Protein AF-A0A5B7JAJ5-F1 (afdb_monomer_lite)

Secondary structure (DSSP, 8-state):
--------------SSSEEEEEE-------S------SS------S-----EEEEEEPTTS----HHHHHHHHHHHT-SEEEEEEE--SSS--TTT--EEEEEEE-SS-EES--HHHHHHHHHIIIIIS----SEEEEEETTEEEEEEEETTEEEEE------EEPPHHHHHHHHHHHHHHTTTPPEEEEEEETTTTEEEEEE-TT---

InterPro domains:
  IPR003719 Phenazine biosynthesis PhzF-like [PF02567] (63-204)
  IPR003719 Phenazine biosynthesis PhzF-like [PTHR13774] (61-204)

Structure (mmCIF, N/CA/C/O backbone):
data_AF-A0A5B7JAJ5-F1
#
_entry.id   AF-A0A5B7JAJ5-F1
#
loop_
_atom_site.group_PDB
_atom_site.id
_atom_site.type_symbol
_atom_site.label_atom_id
_atom_site.label_alt_id
_atom_site.label_comp_id
_atom_site.label_asym_id
_atom_site.label_entity_id
_atom_site.label_seq_id
_atom_site.pdbx_PDB_ins_code
_atom_site.Cartn_x
_atom_site.Cartn_y
_atom_site.Cartn_z
_atom_site.occupancy
_atom_site.B_iso_or_equiv
_atom_site.auth_seq_id
_atom_site.auth_comp_id
_atom_site.auth_asym_id
_atom_site.auth_atom_id
_atom_site.pdbx_PDB_model_num
ATOM 1 N N . MET A 1 1 ? -16.538 -11.836 -34.210 1.00 24.19 1 MET A N 1
ATOM 2 C CA . MET A 1 1 ? -16.999 -10.451 -33.975 1.00 24.19 1 MET A CA 1
ATOM 3 C C . MET A 1 1 ? -16.132 -9.892 -32.862 1.00 24.19 1 MET A C 1
ATOM 5 O O . MET A 1 1 ? -16.130 -10.521 -31.810 1.00 24.19 1 MET A O 1
ATOM 9 N N . PRO A 1 2 ? -15.302 -8.856 -33.074 1.00 24.36 2 PRO A N 1
ATOM 10 C CA . PRO A 1 2 ? -14.431 -8.396 -32.009 1.00 24.36 2 PRO A CA 1
ATOM 11 C C . PRO A 1 2 ? -15.276 -7.579 -31.034 1.00 24.36 2 PRO A C 1
ATOM 13 O O . PRO A 1 2 ? -15.683 -6.453 -31.309 1.00 24.36 2 PRO A O 1
ATOM 16 N N . SER A 1 3 ? -15.596 -8.214 -29.913 1.00 20.14 3 SER A N 1
ATOM 17 C CA . SER A 1 3 ? -16.175 -7.572 -28.746 1.00 20.14 3 SER A CA 1
ATOM 18 C C . SER A 1 3 ? -15.105 -6.682 -28.126 1.00 20.14 3 SER A C 1
ATOM 20 O O . SER A 1 3 ? -14.069 -7.159 -27.665 1.00 20.14 3 SER A O 1
ATOM 22 N N . PHE A 1 4 ? -15.349 -5.379 -28.168 1.00 19.55 4 PHE A N 1
ATOM 23 C CA . PHE A 1 4 ? -14.537 -4.363 -27.520 1.00 19.55 4 PHE A CA 1
ATOM 24 C C . PHE A 1 4 ? -14.501 -4.628 -26.009 1.00 19.55 4 PHE A C 1
ATOM 26 O O . PHE A 1 4 ? -15.530 -4.557 -25.340 1.00 19.55 4 PHE A O 1
ATOM 33 N N . VAL A 1 5 ? -13.320 -4.921 -25.462 1.00 21.59 5 VAL A N 1
ATOM 34 C CA . VAL A 1 5 ? -13.068 -4.781 -24.025 1.00 21.59 5 VAL A CA 1
ATOM 35 C C . VAL A 1 5 ? -12.490 -3.391 -23.834 1.00 21.59 5 VAL A C 1
ATOM 37 O O . VAL A 1 5 ? -11.422 -3.071 -24.354 1.00 21.59 5 VAL A O 1
ATOM 40 N N . LEU A 1 6 ? -13.249 -2.551 -23.139 1.00 20.62 6 LEU A N 1
ATOM 41 C CA . LEU A 1 6 ? -12.894 -1.184 -22.799 1.00 20.62 6 LEU A CA 1
ATOM 42 C C . LEU A 1 6 ? -11.644 -1.181 -21.898 1.00 20.62 6 LEU A C 1
ATOM 44 O O . LEU A 1 6 ? -11.743 -1.215 -20.675 1.00 20.62 6 LEU A O 1
ATOM 48 N N . PHE A 1 7 ? -10.461 -1.130 -22.504 1.00 24.02 7 PHE A N 1
ATOM 49 C CA . PHE A 1 7 ? -9.274 -0.578 -21.867 1.00 24.02 7 PHE A CA 1
ATOM 50 C C . PHE A 1 7 ? -9.423 0.939 -21.918 1.00 24.02 7 PHE A C 1
ATOM 52 O O . PHE A 1 7 ? -9.207 1.545 -22.967 1.00 24.02 7 PHE A O 1
ATOM 59 N N . VAL A 1 8 ? -9.792 1.578 -20.807 1.00 23.84 8 VAL A N 1
ATOM 60 C CA . VAL A 1 8 ? -9.619 3.032 -20.710 1.00 23.84 8 VAL A CA 1
ATOM 61 C C . VAL A 1 8 ? -8.141 3.297 -20.432 1.00 23.84 8 VAL A C 1
ATOM 63 O O . VAL A 1 8 ? -7.721 3.527 -19.303 1.00 23.84 8 VAL A O 1
ATOM 66 N N . CYS A 1 9 ? -7.334 3.197 -21.484 1.00 25.77 9 CYS A N 1
ATOM 67 C CA . CYS A 1 9 ? -6.002 3.771 -21.531 1.00 25.77 9 CYS A CA 1
ATOM 68 C C . CYS A 1 9 ? -6.171 5.207 -22.035 1.00 25.77 9 CYS A C 1
ATOM 70 O O . CYS A 1 9 ? -6.143 5.459 -23.238 1.00 25.77 9 CYS A O 1
ATOM 72 N N . PHE A 1 10 ? -6.402 6.161 -21.132 1.00 24.67 10 PHE A N 1
ATOM 73 C CA . PHE A 1 10 ? -6.085 7.543 -21.470 1.00 24.67 10 PHE A CA 1
ATOM 74 C C . PHE A 1 10 ? -4.569 7.679 -21.352 1.00 24.67 10 PHE A C 1
ATOM 76 O O . PHE A 1 10 ? -4.042 7.905 -20.267 1.00 24.67 10 PHE A O 1
ATOM 83 N N . SER A 1 11 ? -3.862 7.569 -22.478 1.00 29.48 11 SER A N 1
ATOM 84 C CA . SER A 1 11 ? -2.547 8.197 -22.602 1.00 29.48 11 SER A CA 1
ATOM 85 C C . SER A 1 11 ? -2.773 9.708 -22.672 1.00 29.48 11 SER A C 1
ATOM 87 O O . SER A 1 11 ? -2.682 10.318 -23.734 1.00 29.48 11 SER A O 1
ATOM 89 N N . LEU A 1 12 ? -3.147 10.317 -21.547 1.00 31.53 12 LEU A N 1
ATOM 90 C CA . LEU A 1 12 ? -3.069 11.760 -21.394 1.00 31.53 12 LEU A CA 1
ATOM 91 C C . LEU A 1 12 ? -1.588 12.079 -21.231 1.00 31.53 12 LEU A C 1
ATOM 93 O O . LEU A 1 12 ? -1.036 11.990 -20.137 1.00 31.53 12 LEU A O 1
ATOM 97 N N . SER A 1 13 ? -0.932 12.405 -22.344 1.00 32.28 13 SER A N 1
ATOM 98 C CA . SER A 1 13 ? 0.337 13.120 -22.302 1.00 32.28 13 SER A CA 1
ATOM 99 C C . SER A 1 13 ? 0.049 14.500 -21.723 1.00 32.28 13 SER A C 1
ATOM 101 O O . SER A 1 13 ? -0.261 15.443 -22.448 1.00 32.28 13 SER A O 1
ATOM 103 N N . LEU A 1 14 ? 0.095 14.604 -20.395 1.00 38.00 14 LEU A N 1
ATOM 104 C CA . LEU A 1 14 ? 0.241 15.897 -19.748 1.00 38.00 14 LEU A CA 1
ATOM 105 C C . LEU A 1 14 ? 1.562 16.509 -20.257 1.00 38.00 14 LEU A C 1
ATOM 107 O O . LEU A 1 14 ? 2.507 15.775 -20.551 1.00 38.00 14 LEU A O 1
ATOM 111 N N . PRO A 1 15 ? 1.665 17.839 -20.393 1.00 36.81 15 PRO A N 1
ATOM 112 C CA . PRO A 1 15 ? 2.865 18.500 -20.923 1.00 36.81 15 PRO A CA 1
ATOM 113 C C . PRO A 1 15 ? 4.132 18.298 -20.061 1.00 36.81 15 PRO A C 1
ATOM 115 O O . PRO A 1 15 ? 5.218 18.731 -20.441 1.00 36.81 15 PRO A O 1
ATOM 118 N N . CYS A 1 16 ? 4.016 17.614 -18.922 1.00 39.25 16 CYS A N 1
ATOM 119 C CA . CYS A 1 16 ? 5.115 17.170 -18.073 1.00 39.25 16 CYS A CA 1
ATOM 120 C C . CYS A 1 16 ? 5.284 15.649 -18.216 1.00 39.25 16 CYS A C 1
ATOM 122 O O . CYS A 1 16 ? 4.289 14.958 -18.364 1.00 39.25 16 CYS A O 1
ATOM 124 N N . GLN A 1 17 ? 6.523 15.144 -18.160 1.00 52.41 17 GLN A N 1
ATOM 125 C CA . GLN A 1 17 ? 7.000 13.763 -18.418 1.00 52.41 17 GLN A CA 1
ATOM 126 C C . GLN A 1 17 ? 6.325 12.621 -17.599 1.00 52.41 17 GLN A C 1
ATOM 128 O O . GLN A 1 17 ? 6.999 11.809 -16.970 1.00 52.41 17 GLN A O 1
ATOM 133 N N . LEU A 1 18 ? 4.996 12.552 -17.585 1.00 46.81 18 LEU A N 1
ATOM 134 C CA . LEU A 1 18 ? 4.148 11.696 -16.762 1.00 46.81 18 LEU A CA 1
ATOM 135 C C . LEU A 1 18 ? 3.319 10.800 -17.682 1.00 46.81 18 LEU A C 1
ATOM 137 O O . LEU A 1 18 ? 2.600 11.289 -18.550 1.00 46.81 18 LEU A O 1
ATOM 141 N N . THR A 1 19 ? 3.406 9.484 -17.483 1.00 47.00 19 THR A N 1
ATOM 142 C CA . THR A 1 19 ? 2.546 8.515 -18.182 1.00 47.00 19 THR A CA 1
ATOM 143 C C . THR A 1 19 ? 1.669 7.792 -17.164 1.00 47.00 19 THR A C 1
ATOM 145 O O . THR A 1 19 ? 2.187 7.117 -16.270 1.00 47.00 19 THR A O 1
ATOM 148 N N . ILE A 1 20 ? 0.346 7.916 -17.302 1.00 51.28 20 ILE A N 1
ATOM 149 C CA . ILE A 1 20 ? -0.630 7.130 -16.535 1.00 51.28 20 ILE A CA 1
ATOM 150 C C . ILE A 1 20 ? -0.721 5.754 -17.198 1.00 51.28 20 ILE A C 1
ATOM 152 O O . ILE A 1 20 ? -1.141 5.644 -18.347 1.00 51.28 20 ILE A O 1
ATOM 156 N N . LEU A 1 21 ? -0.286 4.706 -16.499 1.00 43.97 21 LEU A N 1
ATOM 157 C CA . LEU A 1 21 ? -0.158 3.371 -17.093 1.00 43.97 21 LEU A CA 1
ATOM 158 C C . LEU A 1 21 ? -1.451 2.556 -17.032 1.00 43.97 21 LEU A C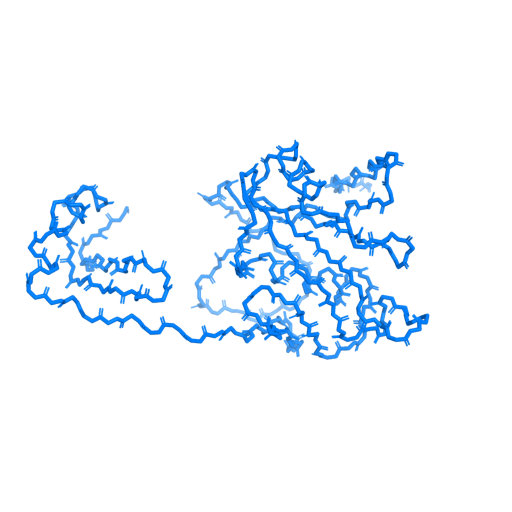 1
ATOM 160 O O . LEU A 1 21 ? -1.694 1.728 -17.907 1.00 43.97 21 LEU A O 1
ATOM 164 N N . SER A 1 22 ? -2.264 2.743 -15.993 1.00 43.03 22 SER A N 1
ATOM 165 C CA . SER A 1 22 ? -3.442 1.900 -15.779 1.00 43.03 22 SER A CA 1
ATOM 166 C C . SER A 1 22 ? -4.349 2.426 -14.676 1.00 43.03 22 SER A C 1
ATOM 168 O O . SER A 1 22 ? -3.867 2.963 -13.677 1.00 43.03 22 SER A O 1
ATOM 170 N N . TYR A 1 23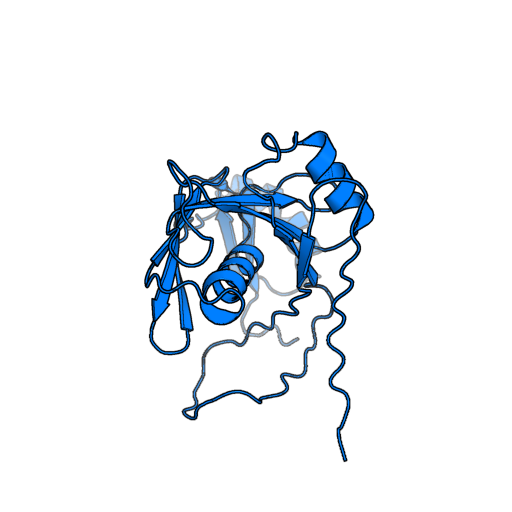 ? -5.640 2.132 -14.817 1.00 42.41 23 TYR A N 1
ATOM 171 C CA . TYR A 1 23 ? -6.615 2.130 -13.735 1.00 42.41 23 TYR A CA 1
ATOM 172 C C . TYR A 1 23 ? -6.871 0.682 -13.327 1.00 42.41 23 TYR A C 1
ATOM 174 O O . TYR A 1 23 ? -7.317 -0.114 -14.157 1.00 42.41 23 TYR A O 1
ATOM 182 N N . VAL A 1 24 ? -6.563 0.307 -12.085 1.00 39.50 24 VAL A N 1
ATOM 183 C CA . VAL A 1 24 ? -6.737 -1.084 -11.640 1.00 39.50 24 VAL A CA 1
ATOM 184 C C . VAL A 1 24 ? -7.783 -1.148 -10.540 1.00 39.50 24 VAL A C 1
ATOM 186 O O . VAL A 1 24 ? -7.565 -0.657 -9.436 1.00 39.50 24 VAL A O 1
ATOM 189 N N . LYS A 1 25 ? -8.922 -1.779 -10.839 1.00 34.09 25 LYS A N 1
ATOM 190 C CA . LYS A 1 25 ? -9.951 -2.091 -9.845 1.00 34.09 25 LYS A CA 1
ATOM 191 C C . LYS A 1 25 ? -9.569 -3.393 -9.138 1.00 34.09 25 LYS A C 1
ATOM 193 O O . LYS A 1 25 ? -9.685 -4.467 -9.725 1.00 34.09 25 LYS A O 1
ATOM 198 N N . TYR A 1 26 ? -9.107 -3.302 -7.893 1.00 35.84 26 TYR A N 1
ATOM 199 C CA . TYR A 1 26 ? -8.820 -4.477 -7.062 1.00 35.84 26 TYR A CA 1
ATOM 200 C C . TYR A 1 26 ? -10.069 -4.947 -6.311 1.00 35.84 26 TYR A C 1
ATOM 202 O O . TYR A 1 26 ? -10.877 -4.143 -5.854 1.00 35.84 26 TYR A O 1
ATOM 210 N N . SER A 1 27 ? -10.220 -6.267 -6.181 1.00 33.16 27 SER A N 1
ATOM 211 C CA . SER A 1 27 ? -11.245 -6.916 -5.354 1.00 33.16 27 SER A CA 1
ATOM 212 C C . SER A 1 27 ? -10.549 -7.848 -4.362 1.00 33.16 27 SER A C 1
ATOM 214 O O . SER A 1 27 ? -9.783 -8.710 -4.782 1.00 33.16 27 SER A O 1
ATOM 216 N N . PHE A 1 28 ? -10.792 -7.676 -3.061 1.00 27.88 28 PHE A N 1
ATOM 217 C CA . PHE A 1 28 ? -10.356 -8.629 -2.037 1.00 27.88 28 PHE A CA 1
ATOM 218 C C . PHE A 1 28 ? -11.389 -9.758 -1.931 1.00 27.88 28 PHE A C 1
ATOM 220 O O . PHE A 1 28 ? -12.584 -9.487 -1.815 1.00 27.88 28 PHE A O 1
ATOM 227 N N . LEU A 1 29 ? -10.934 -11.010 -1.957 1.00 24.06 29 LEU A N 1
ATOM 228 C CA . LEU A 1 29 ? -11.726 -12.177 -1.569 1.00 24.06 29 LEU A CA 1
ATOM 229 C C . LEU A 1 29 ? -11.038 -12.843 -0.381 1.00 24.06 29 LEU A C 1
ATOM 231 O O . LEU A 1 29 ? -9.836 -13.102 -0.424 1.00 24.06 29 LEU A O 1
ATOM 235 N N . ASP A 1 30 ? -11.819 -13.085 0.667 1.00 22.67 30 ASP A N 1
ATOM 236 C CA . ASP A 1 30 ? -11.427 -13.902 1.810 1.00 22.67 30 ASP A CA 1
ATOM 237 C C . ASP A 1 30 ? -11.188 -15.349 1.340 1.00 22.67 30 ASP A C 1
ATOM 239 O O . ASP A 1 30 ? -11.890 -15.863 0.464 1.00 22.67 30 ASP A O 1
ATOM 243 N N . THR A 1 31 ? -10.133 -15.975 1.850 1.00 33.59 31 THR A N 1
ATOM 244 C CA . THR A 1 31 ? -9.564 -17.225 1.330 1.00 33.59 31 THR A CA 1
ATOM 245 C C . THR A 1 31 ? -10.498 -18.420 1.514 1.00 33.59 31 THR A C 1
ATOM 247 O O . THR A 1 31 ? -10.825 -18.788 2.639 1.00 33.59 31 THR A O 1
ATOM 250 N N . GLY A 1 32 ? -10.846 -19.099 0.417 1.00 26.70 32 GLY A N 1
ATOM 251 C CA . GLY A 1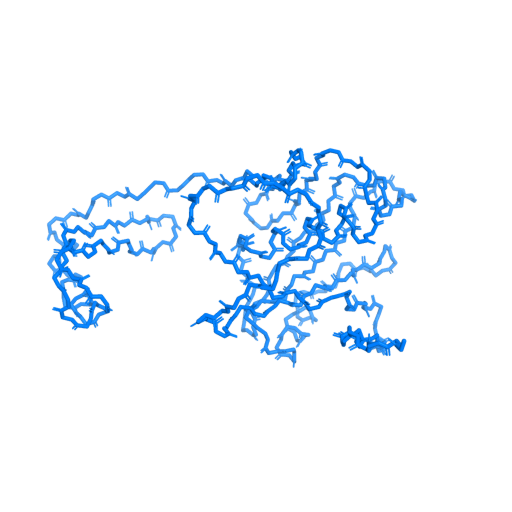 32 ? -11.579 -20.363 0.464 1.00 26.70 32 GLY A CA 1
ATOM 252 C C . GLY A 1 32 ? -11.761 -21.006 -0.910 1.00 26.70 32 GLY A C 1
ATOM 253 O O . GLY A 1 32 ? -12.814 -20.860 -1.510 1.00 26.70 32 GLY A O 1
ATOM 254 N N . ALA A 1 33 ? -10.738 -21.747 -1.355 1.00 31.41 33 ALA A N 1
ATOM 255 C CA . ALA A 1 33 ? -10.729 -22.683 -2.489 1.00 31.41 33 ALA A CA 1
ATOM 256 C C . ALA A 1 33 ? -10.989 -22.123 -3.910 1.00 31.41 33 ALA A C 1
ATOM 258 O O . ALA A 1 33 ? -11.989 -21.470 -4.185 1.00 31.41 33 ALA A O 1
ATOM 259 N N . LEU A 1 34 ? -10.110 -22.481 -4.860 1.00 30.27 34 LEU A N 1
ATOM 260 C CA . LEU A 1 34 ? -10.409 -23.344 -6.023 1.00 30.27 34 LEU A CA 1
ATOM 261 C C . LEU A 1 34 ? -9.302 -23.242 -7.097 1.00 30.27 34 LEU A C 1
ATOM 263 O O . LEU A 1 34 ? -8.881 -22.159 -7.493 1.00 30.27 34 LEU A O 1
ATOM 267 N N . HIS A 1 35 ? -8.859 -24.413 -7.564 1.00 30.31 35 HIS A N 1
ATOM 268 C CA . HIS A 1 35 ? -7.946 -24.638 -8.691 1.00 30.31 35 HIS A CA 1
ATOM 269 C C . HIS A 1 35 ? -8.493 -24.100 -10.033 1.00 30.31 35 HIS A C 1
ATOM 271 O O . HIS A 1 35 ? -9.700 -24.154 -10.279 1.00 30.31 35 HIS A O 1
ATOM 277 N N . GLY A 1 36 ? -7.584 -23.700 -10.938 1.00 28.19 36 GLY A N 1
ATOM 278 C CA . GLY A 1 36 ? -7.839 -23.575 -12.385 1.00 28.19 36 GLY A CA 1
ATOM 279 C C . GLY A 1 36 ? -7.371 -22.259 -13.031 1.00 28.19 36 GLY A C 1
ATOM 280 O O . GLY A 1 36 ? -8.030 -21.231 -12.902 1.00 28.19 36 GLY A O 1
ATOM 281 N N . HIS A 1 37 ? -6.254 -22.325 -13.760 1.00 34.22 37 HIS A N 1
ATOM 282 C CA . HIS A 1 37 ? -5.662 -21.308 -14.650 1.00 34.22 37 HIS A CA 1
ATOM 283 C C . HIS A 1 37 ? -6.507 -20.951 -15.898 1.00 34.22 37 HIS A C 1
ATOM 285 O O . HIS A 1 37 ? -7.408 -21.709 -16.248 1.00 34.22 37 HIS A O 1
ATOM 291 N N . PRO A 1 38 ? -6.095 -19.952 -16.712 1.00 51.47 38 PRO A N 1
ATOM 292 C CA . PRO A 1 38 ? -5.699 -18.597 -16.337 1.00 51.47 38 PRO A CA 1
ATOM 293 C C . PRO A 1 38 ? -6.522 -17.564 -17.139 1.00 51.47 38 PRO A C 1
ATOM 295 O O . PRO A 1 38 ? -6.946 -17.817 -18.259 1.00 51.47 38 PRO A O 1
ATOM 298 N N . CYS A 1 39 ? -6.675 -16.358 -16.597 1.00 38.50 39 CYS A N 1
ATOM 299 C CA . CYS A 1 39 ? -7.252 -15.206 -17.302 1.00 38.50 39 CYS A CA 1
ATOM 300 C C . CYS A 1 39 ? -8.743 -15.345 -17.673 1.00 38.50 39 CYS A C 1
ATOM 302 O O . CYS A 1 39 ? -9.112 -15.736 -18.775 1.00 38.50 39 CYS A O 1
ATOM 304 N N . GLY A 1 40 ? -9.619 -14.955 -16.744 1.00 35.28 40 GLY A N 1
ATOM 305 C CA . GLY A 1 40 ? -11.035 -14.756 -17.058 1.00 35.28 40 GLY A CA 1
ATOM 306 C C . GLY A 1 40 ? -11.977 -15.226 -15.965 1.00 35.28 40 GLY A C 1
ATOM 307 O O . GLY A 1 40 ? -12.764 -16.142 -16.177 1.00 35.28 40 GLY A O 1
ATOM 308 N N . ARG A 1 41 ? -11.953 -14.577 -14.798 1.00 32.94 41 ARG A N 1
ATOM 309 C CA . ARG A 1 41 ? -13.149 -14.547 -13.952 1.00 32.94 41 ARG A CA 1
ATOM 310 C C . ARG A 1 41 ? -13.522 -13.105 -13.670 1.00 32.94 41 ARG A C 1
ATOM 312 O O . ARG A 1 41 ? -12.734 -12.322 -13.152 1.00 32.94 41 ARG A O 1
ATOM 319 N N . GLN A 1 42 ? -14.732 -12.769 -14.087 1.00 34.62 42 GLN A N 1
ATOM 320 C CA . GLN A 1 42 ? -15.393 -11.511 -13.810 1.00 34.62 42 GLN A CA 1
ATOM 321 C C . GLN A 1 42 ? -15.812 -11.546 -12.336 1.00 34.62 42 GLN A C 1
ATOM 323 O O . GLN A 1 42 ? -16.698 -12.306 -11.954 1.00 34.62 42 GLN A O 1
ATOM 328 N N . PHE A 1 43 ? -15.125 -10.782 -11.492 1.00 35.50 43 PHE A N 1
ATOM 329 C CA . PHE A 1 43 ? -15.455 -10.674 -10.072 1.00 35.50 43 PHE A CA 1
ATOM 330 C C . PHE A 1 43 ? -16.478 -9.542 -9.887 1.00 35.50 43 PHE A C 1
ATOM 332 O O . PHE A 1 43 ? -16.171 -8.379 -10.148 1.00 35.50 43 PHE A O 1
ATOM 339 N N . SER A 1 44 ? -17.715 -9.859 -9.482 1.00 28.84 44 SER A N 1
ATOM 340 C CA . SER A 1 44 ? -18.732 -8.834 -9.197 1.00 28.84 44 SER A CA 1
ATOM 341 C C . SER A 1 44 ? -18.498 -8.215 -7.813 1.00 28.84 44 SER A C 1
ATOM 343 O O . SER A 1 44 ? -18.520 -8.926 -6.809 1.00 28.84 44 SER A O 1
ATOM 345 N N . SER A 1 45 ? -18.294 -6.897 -7.748 1.00 38.19 45 SER A N 1
ATOM 346 C CA . SER A 1 45 ? -18.014 -6.148 -6.512 1.00 38.19 45 SER A CA 1
ATOM 347 C C . SER A 1 45 ? -19.278 -5.621 -5.818 1.00 38.19 45 SER A C 1
ATOM 349 O O . SER A 1 45 ? -20.157 -5.097 -6.500 1.00 38.19 45 SER A O 1
ATOM 351 N N . ARG A 1 46 ? -19.292 -5.606 -4.473 1.00 30.61 46 ARG A N 1
ATOM 352 C CA . ARG A 1 46 ? -20.171 -4.752 -3.634 1.00 30.61 46 ARG A CA 1
ATOM 353 C C . ARG A 1 46 ? -19.454 -3.535 -2.999 1.00 30.61 46 ARG A C 1
ATOM 355 O O . ARG A 1 46 ? -20.040 -2.885 -2.144 1.00 30.61 46 ARG A O 1
ATOM 362 N N . SER A 1 47 ? -18.221 -3.201 -3.401 1.00 36.78 47 SER A N 1
ATOM 363 C CA . SER A 1 47 ? -17.500 -2.011 -2.900 1.00 36.78 47 SER A CA 1
ATOM 364 C C . SER A 1 47 ? -16.961 -1.163 -4.066 1.00 36.78 47 SER A C 1
ATOM 366 O O . SER A 1 47 ? -16.072 -1.631 -4.779 1.00 36.78 47 SER A O 1
ATOM 368 N N . PRO A 1 48 ? -17.524 0.033 -4.316 1.00 35.97 48 PRO A N 1
ATOM 369 C CA . PRO A 1 48 ? -17.194 0.863 -5.477 1.00 35.97 48 PRO A CA 1
ATOM 370 C C . PRO A 1 48 ? -15.951 1.774 -5.338 1.00 35.97 48 PRO A C 1
ATOM 372 O O . PRO A 1 48 ? -15.546 2.348 -6.343 1.00 35.97 48 PRO A O 1
ATOM 375 N N . ASP A 1 49 ? -15.289 1.849 -4.174 1.00 42.59 49 ASP A N 1
ATOM 376 C CA . ASP A 1 49 ? -14.427 3.004 -3.826 1.00 42.59 49 ASP A CA 1
ATOM 377 C C . ASP A 1 49 ? -12.898 2.764 -3.825 1.00 42.59 49 ASP A C 1
ATOM 379 O O . ASP A 1 49 ? -12.155 3.503 -3.186 1.00 42.59 49 ASP A O 1
ATOM 383 N N . LEU A 1 50 ? -12.380 1.734 -4.501 1.00 51.91 50 LEU A N 1
ATOM 384 C CA . LEU A 1 50 ? -10.931 1.446 -4.554 1.00 51.91 50 LEU A CA 1
ATOM 385 C C . LEU A 1 50 ? -10.395 1.641 -5.968 1.00 51.91 50 LEU A C 1
ATOM 387 O O . LEU A 1 50 ? -10.178 0.688 -6.721 1.00 51.91 50 LEU A O 1
ATOM 391 N N . LEU A 1 51 ? -10.231 2.908 -6.328 1.00 57.84 51 LEU A N 1
ATOM 392 C CA . LEU A 1 51 ? -9.722 3.325 -7.619 1.00 57.84 51 LEU A CA 1
ATOM 393 C C . LEU A 1 51 ? -8.288 3.829 -7.456 1.00 57.84 51 LEU A C 1
ATOM 395 O O . LEU A 1 51 ? -8.030 4.698 -6.627 1.00 57.84 51 LEU A O 1
ATOM 399 N N . LEU A 1 52 ? -7.364 3.260 -8.233 1.00 63.12 52 LEU A N 1
ATOM 400 C CA . LEU A 1 52 ? -5.934 3.547 -8.145 1.00 63.12 52 LEU A CA 1
ATOM 401 C C . LEU A 1 52 ? -5.401 4.086 -9.472 1.00 63.12 52 LEU A C 1
ATOM 403 O O . LEU A 1 52 ? -5.550 3.433 -10.509 1.00 63.12 52 LEU A O 1
ATOM 407 N N . GLY A 1 53 ? -4.705 5.220 -9.415 1.00 67.56 53 GLY A N 1
ATOM 408 C CA . GLY A 1 53 ? -3.857 5.699 -10.505 1.00 67.56 53 GLY A CA 1
ATOM 409 C C . GLY A 1 53 ? -2.420 5.219 -10.318 1.00 67.56 53 GLY A C 1
ATOM 410 O O . GLY A 1 53 ? -1.861 5.399 -9.241 1.00 67.56 53 GLY A O 1
ATOM 411 N N . LEU A 1 54 ? -1.807 4.620 -11.344 1.00 72.38 54 LEU A N 1
ATOM 412 C CA . LEU A 1 54 ? -0.371 4.318 -11.352 1.00 72.38 54 LEU A CA 1
ATOM 413 C C . LEU A 1 54 ? 0.341 5.186 -12.386 1.00 72.38 54 LEU A C 1
ATOM 415 O O . LEU A 1 54 ? 0.055 5.105 -13.584 1.00 72.38 54 LEU A O 1
ATOM 419 N N . ILE A 1 55 ? 1.292 5.982 -11.912 1.00 74.50 55 ILE A N 1
ATOM 420 C CA . ILE A 1 55 ? 2.041 6.935 -12.719 1.00 74.50 55 ILE A CA 1
ATOM 421 C C . ILE A 1 55 ? 3.507 6.534 -12.768 1.00 74.50 55 ILE A C 1
ATOM 423 O O . ILE A 1 55 ? 4.176 6.374 -11.743 1.00 74.50 55 ILE A O 1
ATOM 427 N N . ARG A 1 56 ? 4.001 6.409 -13.997 1.00 76.25 56 ARG A N 1
ATOM 428 C CA . ARG A 1 56 ? 5.402 6.153 -14.298 1.00 76.25 56 ARG A CA 1
ATOM 429 C C . ARG A 1 56 ? 6.180 7.463 -14.329 1.00 76.25 56 ARG A C 1
ATOM 431 O O . ARG A 1 56 ? 5.792 8.377 -15.055 1.00 76.25 56 ARG A O 1
ATOM 438 N N . LEU A 1 57 ? 7.287 7.521 -13.596 1.00 68.94 57 LEU A N 1
ATOM 439 C CA . LEU A 1 57 ? 8.257 8.612 -13.679 1.00 68.94 57 LEU A CA 1
ATOM 440 C C . LEU A 1 57 ? 9.482 8.130 -14.463 1.00 68.94 57 LEU A C 1
ATOM 442 O O . LEU A 1 57 ? 10.128 7.160 -14.070 1.00 68.94 57 LEU A O 1
ATOM 446 N N . ASP A 1 58 ? 9.788 8.774 -15.589 1.00 65.69 58 ASP A N 1
ATOM 447 C CA . ASP A 1 58 ? 10.946 8.418 -16.415 1.00 65.69 58 ASP A CA 1
ATOM 448 C C . ASP A 1 58 ? 12.264 8.983 -15.854 1.00 65.69 58 ASP A C 1
ATOM 450 O O . ASP A 1 58 ? 12.297 10.085 -15.310 1.00 65.69 58 ASP A O 1
ATOM 454 N N . ASN A 1 59 ? 13.380 8.271 -16.084 1.00 53.12 59 ASN A N 1
ATOM 455 C CA . ASN A 1 59 ? 14.742 8.560 -15.576 1.00 53.12 59 ASN A CA 1
ATOM 456 C C . ASN A 1 59 ? 15.338 9.928 -15.975 1.00 53.12 59 ASN A C 1
ATOM 458 O O . ASN A 1 59 ? 16.489 10.213 -15.650 1.00 53.12 59 ASN A O 1
ATOM 462 N N . LYS A 1 60 ? 14.608 10.753 -16.732 1.00 45.97 60 LYS A N 1
ATOM 463 C CA . LYS A 1 60 ? 15.021 12.108 -17.127 1.00 45.97 60 LYS A CA 1
ATOM 464 C C . LYS A 1 60 ? 14.270 13.216 -16.392 1.00 45.97 60 LYS A C 1
ATOM 466 O O . LYS A 1 60 ? 14.659 14.374 -16.533 1.00 45.97 60 LYS A O 1
ATOM 471 N N . ALA A 1 61 ? 13.248 12.877 -15.610 1.00 42.28 61 ALA A N 1
ATOM 472 C CA . ALA A 1 61 ? 12.622 13.825 -14.713 1.00 42.28 61 ALA A CA 1
ATOM 473 C C . ALA A 1 61 ? 13.454 13.857 -13.421 1.00 42.28 61 ALA A C 1
ATOM 475 O O . ALA A 1 61 ? 13.584 12.809 -12.778 1.00 42.28 61 ALA A O 1
ATOM 476 N N . PRO A 1 62 ? 14.031 15.001 -12.998 1.00 47.47 62 PRO A N 1
ATOM 477 C CA . PRO A 1 62 ? 14.414 15.137 -11.595 1.00 47.47 62 PRO A CA 1
ATOM 478 C C . PRO A 1 62 ? 13.202 14.742 -10.748 1.00 47.47 62 PRO A C 1
ATOM 480 O O . PRO A 1 62 ? 12.077 15.049 -11.148 1.00 47.47 62 PRO A O 1
ATOM 483 N N . MET A 1 63 ? 13.427 14.010 -9.645 1.00 58.75 63 MET A N 1
ATOM 484 C CA . MET A 1 63 ? 12.354 13.546 -8.758 1.00 58.75 63 MET A CA 1
ATOM 485 C C . MET A 1 63 ? 11.346 14.675 -8.575 1.00 58.75 63 MET A C 1
ATOM 487 O O . MET A 1 63 ? 11.697 15.710 -8.008 1.00 58.75 63 MET A O 1
ATOM 491 N N . LEU A 1 64 ? 10.143 14.504 -9.137 1.00 71.75 64 LEU A N 1
ATOM 492 C CA . LEU A 1 64 ? 9.119 15.537 -9.068 1.00 71.75 64 LEU A CA 1
ATOM 493 C C . LEU A 1 64 ? 8.933 15.910 -7.602 1.00 71.75 64 LEU A C 1
ATOM 495 O O . LEU A 1 64 ? 8.881 15.034 -6.728 1.00 71.75 64 LEU A O 1
ATOM 499 N N . ASP A 1 65 ? 8.892 17.212 -7.342 1.00 82.88 65 ASP A N 1
ATOM 500 C CA . ASP A 1 65 ? 8.721 17.693 -5.987 1.00 82.88 65 ASP A CA 1
ATOM 501 C C . ASP A 1 65 ? 7.361 17.242 -5.440 1.00 82.88 65 ASP A C 1
ATOM 503 O O . ASP A 1 65 ? 6.412 16.936 -6.168 1.00 82.88 65 ASP A O 1
ATOM 507 N N . GLU A 1 66 ? 7.269 17.156 -4.116 1.00 87.81 66 GLU A N 1
ATOM 508 C CA . GLU A 1 66 ? 6.059 16.679 -3.444 1.00 87.81 66 GLU A CA 1
ATOM 509 C C . GLU A 1 66 ? 4.820 17.489 -3.840 1.00 87.81 66 GLU A C 1
ATOM 511 O O . GLU A 1 66 ? 3.737 16.927 -3.991 1.00 87.81 66 GLU A O 1
ATOM 516 N N . LYS A 1 67 ? 4.994 18.793 -4.083 1.00 89.44 67 LYS A N 1
ATOM 517 C CA . LYS A 1 67 ? 3.920 19.687 -4.510 1.00 89.44 67 LYS A CA 1
ATOM 518 C C . LYS A 1 67 ? 3.325 19.259 -5.852 1.00 89.44 67 LYS A C 1
ATOM 520 O O . LYS A 1 67 ? 2.103 19.182 -5.955 1.00 89.44 67 LYS A O 1
ATOM 525 N N . THR A 1 68 ? 4.154 18.946 -6.847 1.00 86.69 68 THR A N 1
ATOM 526 C CA . THR A 1 68 ? 3.677 18.491 -8.161 1.00 86.69 68 THR A CA 1
ATOM 527 C C . THR A 1 68 ? 2.953 17.150 -8.050 1.00 86.69 68 THR A C 1
ATOM 529 O O . THR A 1 68 ? 1.861 16.986 -8.592 1.00 86.69 68 THR A O 1
ATOM 532 N N . LEU A 1 69 ? 3.514 16.196 -7.300 1.00 87.12 69 LEU A N 1
ATOM 533 C CA . LEU A 1 69 ? 2.879 14.890 -7.081 1.00 87.12 69 LEU A CA 1
ATOM 534 C C . LEU A 1 69 ? 1.526 15.022 -6.363 1.00 87.12 69 LEU A C 1
ATOM 536 O O . LEU A 1 69 ? 0.563 14.334 -6.707 1.00 87.12 69 LEU A O 1
ATOM 540 N N . GLN A 1 70 ? 1.427 15.933 -5.395 1.00 92.06 70 GLN A N 1
ATOM 541 C CA . GLN A 1 70 ? 0.178 16.202 -4.691 1.00 92.06 70 GLN A CA 1
ATOM 542 C C . GLN A 1 70 ? -0.865 16.862 -5.598 1.00 92.06 70 GLN A C 1
ATOM 544 O O . GLN A 1 70 ? -2.039 16.505 -5.518 1.00 92.06 70 GLN A O 1
ATOM 549 N N . GLN A 1 71 ? -0.458 17.797 -6.463 1.00 87.88 71 GLN A N 1
ATOM 550 C CA . GLN A 1 71 ? -1.358 18.447 -7.421 1.00 87.88 71 GLN A CA 1
ATOM 551 C C . GLN A 1 71 ? -1.972 17.427 -8.378 1.00 87.88 71 GLN A C 1
ATOM 553 O O . GLN A 1 71 ? -3.191 17.371 -8.500 1.00 87.88 71 GLN A O 1
ATOM 558 N N . VAL A 1 72 ? -1.152 16.550 -8.959 1.00 84.12 72 VAL A N 1
ATOM 559 C CA . VAL A 1 72 ? -1.641 15.490 -9.851 1.00 84.12 72 VAL A CA 1
ATOM 560 C C . VAL A 1 72 ? -2.586 14.534 -9.113 1.00 84.12 72 VAL A C 1
ATOM 562 O O . VAL A 1 72 ? -3.651 14.203 -9.626 1.00 84.12 72 VAL A O 1
ATOM 565 N N . ALA A 1 73 ? -2.257 14.124 -7.884 1.00 84.88 73 ALA A N 1
ATOM 566 C CA . ALA A 1 73 ? -3.130 13.244 -7.102 1.00 84.88 73 ALA A CA 1
ATOM 567 C C . ALA A 1 73 ? -4.471 13.910 -6.742 1.00 84.88 73 ALA A C 1
ATOM 569 O O . ALA A 1 73 ? -5.510 13.249 -6.722 1.00 84.88 73 ALA A O 1
ATOM 570 N N . SER A 1 74 ? -4.447 15.220 -6.484 1.00 89.19 74 SER A N 1
ATOM 571 C CA . SER A 1 74 ? -5.631 16.043 -6.230 1.00 89.19 74 SER A CA 1
ATOM 572 C C . SER A 1 74 ? -6.522 16.148 -7.470 1.00 89.19 74 SER A C 1
ATOM 574 O O . SER A 1 74 ? -7.725 15.917 -7.376 1.00 89.19 74 SER A O 1
ATOM 576 N N . GLU A 1 75 ? -5.932 16.400 -8.642 1.00 85.25 75 GLU A N 1
ATOM 577 C CA . GLU A 1 75 ? -6.645 16.481 -9.924 1.00 85.25 75 GLU A CA 1
ATOM 578 C C . GLU A 1 75 ? -7.281 15.151 -10.338 1.00 85.25 75 GLU A C 1
ATOM 580 O O . GLU A 1 75 ? -8.397 15.132 -10.856 1.00 85.25 75 GLU A O 1
ATOM 585 N N . LEU A 1 76 ? -6.597 14.029 -10.091 1.00 80.94 76 LEU A N 1
ATOM 586 C CA . LEU A 1 76 ? -7.135 12.703 -10.391 1.00 80.94 76 LEU A CA 1
ATOM 587 C C . LEU A 1 76 ? -8.305 12.318 -9.474 1.00 80.94 76 LEU A C 1
ATOM 589 O O . LEU A 1 76 ? -9.151 11.524 -9.885 1.00 80.94 76 LEU A O 1
ATOM 593 N N . ASN A 1 77 ? -8.354 12.870 -8.256 1.00 84.94 77 ASN A N 1
ATOM 594 C CA . ASN A 1 77 ? -9.409 12.643 -7.266 1.00 84.94 77 ASN A CA 1
ATOM 595 C C . ASN A 1 77 ? -9.742 11.149 -7.050 1.00 84.94 77 ASN A C 1
ATOM 597 O O . ASN A 1 77 ? -10.902 10.739 -6.992 1.00 84.94 77 ASN A O 1
ATOM 601 N N . LEU A 1 78 ? -8.697 10.322 -6.983 1.00 82.50 78 LEU A N 1
ATOM 602 C CA . LEU A 1 78 ? -8.783 8.885 -6.716 1.00 82.50 78 LEU A CA 1
ATOM 603 C C . LEU A 1 78 ? -8.515 8.598 -5.245 1.00 82.50 78 LEU A C 1
ATOM 605 O O . LEU A 1 78 ? -7.936 9.431 -4.552 1.00 82.50 78 LEU A O 1
ATOM 609 N N . SER A 1 79 ? -8.877 7.398 -4.786 1.00 82.44 79 SER A N 1
ATOM 610 C CA . SER A 1 79 ? -8.585 6.950 -3.420 1.00 82.44 79 SER A CA 1
ATOM 611 C C . SER A 1 79 ? -7.088 7.059 -3.140 1.00 82.44 79 SER A C 1
ATOM 613 O O . SER A 1 79 ? -6.680 7.663 -2.147 1.00 82.44 79 SER A O 1
ATOM 615 N N . GLU A 1 80 ? -6.266 6.575 -4.076 1.00 87.62 80 GLU A N 1
ATOM 616 C CA . GLU A 1 80 ? -4.821 6.752 -4.055 1.00 87.62 80 GLU A CA 1
ATOM 617 C C . GLU A 1 80 ? -4.240 6.890 -5.472 1.00 87.62 80 GLU A C 1
ATOM 619 O O . GLU A 1 80 ? -4.715 6.303 -6.447 1.00 87.62 80 GLU A O 1
ATOM 624 N N . THR A 1 81 ? -3.144 7.637 -5.573 1.00 87.50 81 THR A N 1
ATOM 625 C CA . THR A 1 81 ? -2.273 7.716 -6.748 1.00 87.50 81 THR A CA 1
ATOM 626 C C . THR A 1 81 ? -0.878 7.240 -6.357 1.00 87.50 81 THR A C 1
ATOM 628 O O . THR A 1 81 ? -0.253 7.798 -5.454 1.00 87.50 81 THR A O 1
ATOM 631 N N . ALA A 1 82 ? -0.403 6.187 -7.017 1.00 89.75 82 ALA A N 1
ATOM 632 C CA . ALA A 1 82 ? 0.920 5.610 -6.843 1.00 89.75 82 ALA A CA 1
ATOM 633 C C . ALA A 1 82 ? 1.889 6.163 -7.894 1.00 89.75 82 ALA A C 1
ATOM 635 O O . ALA A 1 82 ? 1.621 6.096 -9.094 1.00 89.75 82 ALA A O 1
ATOM 636 N N . TYR A 1 83 ? 3.040 6.651 -7.445 1.00 88.75 83 TYR A N 1
ATOM 637 C CA . TYR A 1 83 ? 4.129 7.111 -8.301 1.00 88.75 83 TYR A CA 1
ATOM 638 C C . TYR A 1 83 ? 5.299 6.149 -8.184 1.00 88.75 83 TYR A C 1
ATOM 640 O O . TYR A 1 83 ? 5.812 5.946 -7.082 1.00 88.75 83 TYR A O 1
ATOM 648 N N . VAL A 1 84 ? 5.721 5.575 -9.311 1.00 88.38 84 VAL A N 1
ATOM 649 C CA . VAL A 1 84 ? 6.815 4.602 -9.369 1.00 88.38 84 VAL A CA 1
ATOM 650 C C . VAL A 1 84 ? 7.921 5.076 -10.311 1.00 88.38 84 VAL A C 1
ATOM 652 O O . VAL A 1 84 ? 7.645 5.567 -11.407 1.00 88.38 84 VAL A O 1
ATOM 655 N N . ALA A 1 85 ? 9.175 4.913 -9.890 1.00 86.31 85 ALA A N 1
ATOM 656 C CA . ALA A 1 85 ? 10.369 5.199 -10.691 1.00 86.31 85 ALA A CA 1
ATOM 657 C C . ALA A 1 85 ? 11.441 4.133 -10.418 1.00 86.31 85 ALA A C 1
ATOM 659 O O . ALA A 1 85 ? 11.552 3.698 -9.273 1.00 86.31 85 ALA A O 1
ATOM 660 N N . PRO A 1 86 ? 12.230 3.689 -11.406 1.00 87.50 86 PRO A N 1
ATOM 661 C CA . PRO A 1 86 ? 13.285 2.715 -11.183 1.00 87.50 86 PRO A CA 1
ATOM 662 C C . PRO A 1 86 ? 14.481 3.402 -10.514 1.00 87.50 86 PRO A C 1
ATOM 664 O O . PRO A 1 86 ? 14.880 4.507 -10.879 1.00 87.50 86 PRO A O 1
ATOM 667 N N . LEU A 1 87 ? 15.070 2.731 -9.531 1.00 86.19 87 LEU A N 1
ATOM 668 C CA . LEU A 1 87 ? 16.275 3.149 -8.818 1.00 86.19 87 LEU A CA 1
ATOM 669 C C . LEU A 1 87 ? 17.453 2.342 -9.352 1.00 86.19 87 LEU A C 1
ATOM 671 O O . LEU A 1 87 ? 17.994 1.468 -8.676 1.00 86.19 87 LEU A O 1
ATOM 675 N N . ALA A 1 88 ? 17.808 2.594 -10.606 1.00 70.62 88 ALA A N 1
ATOM 676 C CA . ALA A 1 88 ? 18.954 1.963 -11.237 1.00 70.62 88 ALA A CA 1
ATOM 677 C C . ALA A 1 88 ? 20.167 2.895 -11.219 1.00 70.62 88 ALA A C 1
ATOM 679 O O . ALA A 1 88 ? 20.075 4.057 -11.616 1.00 70.62 88 ALA A O 1
ATOM 680 N N . GLU A 1 89 ? 21.331 2.362 -10.853 1.00 57.59 89 GLU A N 1
ATOM 681 C CA . GLU A 1 89 ? 22.604 2.981 -11.214 1.00 57.59 89 GLU A CA 1
ATOM 682 C C . GLU A 1 89 ? 22.850 2.707 -12.710 1.00 57.59 89 GLU A C 1
ATOM 684 O O . GLU A 1 89 ? 23.264 1.620 -13.107 1.00 57.59 89 GLU A O 1
ATOM 689 N N . GLY A 1 90 ? 22.510 3.671 -13.572 1.00 58.16 90 GLY A N 1
ATOM 690 C CA . GLY A 1 90 ? 22.728 3.592 -15.022 1.00 58.16 90 GLY A CA 1
ATOM 691 C C . GLY A 1 90 ? 21.454 3.430 -15.863 1.00 58.16 90 GLY A C 1
ATOM 692 O O . GLY A 1 90 ? 20.367 3.857 -15.484 1.00 58.16 90 GLY A O 1
ATOM 693 N N . LYS A 1 91 ? 21.590 2.858 -17.067 1.00 54.62 91 LYS A N 1
ATOM 694 C CA . LYS A 1 91 ? 20.509 2.729 -18.069 1.00 54.62 91 LYS A CA 1
ATOM 695 C C . LYS A 1 91 ? 19.658 1.459 -17.894 1.00 54.62 91 LYS A C 1
ATOM 697 O O . LYS A 1 91 ? 19.211 0.911 -18.899 1.00 54.62 91 LYS A O 1
ATOM 702 N N . ALA A 1 92 ? 19.479 0.943 -16.676 1.00 59.94 92 ALA A N 1
ATOM 703 C CA . ALA A 1 92 ? 18.715 -0.296 -16.525 1.00 59.94 92 ALA A CA 1
ATOM 704 C C . ALA A 1 92 ? 17.268 -0.085 -16.992 1.00 59.94 92 ALA A C 1
ATOM 706 O O . ALA A 1 92 ? 16.624 0.917 -16.664 1.00 59.94 92 ALA A O 1
ATOM 707 N N . SER A 1 93 ? 16.790 -1.023 -17.803 1.00 77.69 93 SER A N 1
ATOM 708 C CA . SER A 1 93 ? 15.434 -1.018 -18.333 1.00 77.69 93 SER A CA 1
ATOM 709 C C . SER A 1 93 ? 14.415 -1.304 -17.221 1.00 77.69 93 SER A C 1
ATOM 711 O O . SER A 1 93 ? 14.732 -1.917 -16.199 1.00 77.69 93 SER A O 1
ATOM 713 N N . TRP A 1 94 ? 13.160 -0.895 -17.419 1.00 83.44 94 TRP A N 1
ATOM 714 C CA . TRP A 1 94 ? 12.052 -1.221 -16.506 1.00 83.44 94 TRP A CA 1
ATOM 715 C C . TRP A 1 94 ? 11.851 -2.730 -16.327 1.00 83.44 94 TRP A C 1
ATOM 717 O O . TRP A 1 94 ? 11.266 -3.154 -15.333 1.00 83.44 94 TRP A O 1
ATOM 727 N N . GLN A 1 95 ? 12.318 -3.522 -17.292 1.00 88.06 95 GLN A N 1
ATOM 728 C CA . GLN A 1 95 ? 12.234 -4.975 -17.314 1.00 88.06 95 GLN A CA 1
ATOM 729 C C . GLN A 1 95 ? 13.277 -5.644 -16.407 1.00 88.06 95 GLN A C 1
ATOM 731 O O . GLN A 1 95 ? 13.012 -6.709 -15.855 1.00 88.06 95 GLN A O 1
ATOM 736 N N . GLU A 1 96 ? 14.441 -5.016 -16.247 1.00 87.56 96 GLU A N 1
ATOM 737 C CA . GLU A 1 96 ? 15.591 -5.583 -15.532 1.00 87.56 96 GLU A CA 1
ATOM 738 C C . GLU A 1 96 ? 15.768 -4.986 -14.135 1.00 87.56 96 GLU A C 1
ATOM 740 O O . GLU A 1 96 ? 16.312 -5.643 -13.252 1.00 87.56 96 GLU A O 1
ATOM 745 N N . CYS A 1 97 ? 15.295 -3.758 -13.909 1.00 89.62 97 CYS A N 1
ATOM 746 C CA . CYS A 1 97 ? 15.411 -3.092 -12.618 1.00 89.62 97 CYS A CA 1
ATOM 747 C C . CYS A 1 97 ? 14.636 -3.850 -11.523 1.00 89.62 97 CYS A C 1
ATOM 749 O O . CYS A 1 97 ? 13.456 -4.158 -11.700 1.00 89.62 97 CYS A O 1
ATOM 751 N N . ASP A 1 98 ? 15.284 -4.140 -10.391 1.00 92.81 98 ASP A N 1
ATOM 752 C CA . ASP A 1 98 ? 14.677 -4.807 -9.229 1.00 92.81 98 ASP A CA 1
ATOM 753 C C . ASP A 1 98 ? 14.332 -3.831 -8.089 1.00 92.81 98 ASP A C 1
ATOM 755 O O . ASP A 1 98 ? 13.636 -4.210 -7.145 1.00 92.81 98 ASP A O 1
ATOM 759 N N . ARG A 1 99 ? 14.794 -2.574 -8.163 1.00 92.69 99 ARG A N 1
ATOM 760 C CA . ARG A 1 99 ? 14.607 -1.537 -7.136 1.00 92.69 99 ARG A CA 1
ATOM 761 C C . ARG A 1 99 ? 13.859 -0.336 -7.692 1.00 92.69 99 ARG A C 1
ATOM 763 O O . ARG A 1 99 ? 14.243 0.215 -8.712 1.00 92.69 99 ARG A O 1
ATOM 770 N N . PHE A 1 100 ? 12.836 0.128 -6.988 1.00 91.19 100 PHE A N 1
ATOM 771 C CA . PHE A 1 100 ? 12.004 1.249 -7.417 1.00 91.19 100 PHE A CA 1
ATOM 772 C C . PHE A 1 100 ? 11.749 2.206 -6.257 1.00 91.19 100 PHE A C 1
ATOM 774 O O . PHE A 1 100 ? 11.592 1.765 -5.125 1.00 91.19 100 PHE A O 1
ATOM 781 N N . SER A 1 101 ? 11.652 3.506 -6.513 1.00 91.88 101 SER A N 1
ATOM 782 C CA . SER A 1 101 ? 11.015 4.427 -5.576 1.00 91.88 101 SER A CA 1
ATOM 783 C C . SER A 1 101 ? 9.510 4.289 -5.739 1.00 91.88 101 SER A C 1
ATOM 785 O O . SER A 1 101 ? 9.030 4.286 -6.877 1.00 91.88 101 SER A O 1
ATOM 787 N N . LEU A 1 102 ? 8.774 4.215 -4.634 1.00 92.25 102 LEU A N 1
ATOM 788 C CA . LEU A 1 102 ? 7.318 4.155 -4.653 1.00 92.25 102 LEU A CA 1
ATOM 789 C C . LEU A 1 102 ? 6.734 5.106 -3.608 1.00 92.25 102 LEU A C 1
ATOM 791 O O . LEU A 1 102 ? 7.082 5.049 -2.428 1.00 92.25 102 LEU A O 1
ATOM 795 N N . ARG A 1 103 ? 5.844 5.988 -4.062 1.00 93.00 103 ARG A N 1
ATOM 796 C CA . ARG A 1 103 ? 5.147 6.974 -3.225 1.00 93.00 103 ARG A CA 1
ATOM 797 C C . ARG A 1 103 ? 3.649 6.905 -3.482 1.00 93.00 103 ARG A C 1
ATOM 799 O O . ARG A 1 103 ? 3.240 6.635 -4.610 1.00 93.00 103 ARG A O 1
ATOM 806 N N . TRP A 1 104 ? 2.842 7.192 -2.464 1.00 92.88 104 TRP A N 1
ATOM 807 C CA . TRP A 1 104 ? 1.382 7.181 -2.571 1.00 92.88 104 TRP A CA 1
ATOM 808 C C . TRP A 1 104 ? 0.788 8.473 -2.056 1.00 92.88 104 TRP A C 1
ATOM 810 O O . TRP A 1 104 ? 1.151 8.943 -0.981 1.00 92.88 104 TRP A O 1
ATOM 820 N N . PHE A 1 105 ? -0.170 8.998 -2.801 1.00 91.38 105 PHE A N 1
ATOM 821 C CA . PHE A 1 105 ? -0.862 10.230 -2.472 1.00 91.38 105 PHE A CA 1
ATOM 822 C C . PHE A 1 105 ? -2.364 10.003 -2.530 1.00 91.38 105 PHE A C 1
ATOM 824 O O . PHE A 1 105 ? -2.870 9.445 -3.501 1.00 91.38 105 PHE A O 1
ATOM 831 N N . THR A 1 106 ? -3.073 10.450 -1.502 1.00 91.31 106 THR A N 1
ATOM 832 C CA . THR A 1 106 ? -4.505 10.744 -1.601 1.00 91.31 106 THR A CA 1
ATOM 833 C C . THR A 1 106 ? -4.670 12.126 -2.254 1.00 91.31 106 THR A C 1
ATOM 835 O O . THR A 1 106 ? -3.673 12.835 -2.455 1.00 91.31 106 THR A O 1
ATOM 838 N N . PRO A 1 107 ? -5.903 12.588 -2.528 1.00 92.06 107 PRO A N 1
ATOM 839 C CA . PRO A 1 107 ? -6.122 13.938 -3.045 1.00 92.06 107 PRO A CA 1
ATOM 840 C C . PRO A 1 107 ? -5.624 15.053 -2.113 1.00 92.06 107 PRO A C 1
ATOM 842 O O . PRO A 1 107 ? -5.482 16.193 -2.551 1.00 92.06 107 PRO A O 1
ATOM 845 N N . THR A 1 108 ? -5.357 14.736 -0.839 1.00 93.81 108 THR A N 1
ATOM 846 C CA . THR A 1 108 ? -5.023 15.710 0.208 1.00 93.81 108 THR A CA 1
ATOM 847 C C . THR A 1 108 ? -3.604 15.602 0.754 1.00 93.81 108 THR A C 1
ATOM 849 O O . THR A 1 108 ? -3.079 16.609 1.224 1.00 93.81 108 THR A O 1
ATOM 852 N N . ASN A 1 109 ? -2.995 14.413 0.769 1.00 93.44 109 ASN A N 1
ATOM 853 C CA . ASN A 1 109 ? -1.675 14.212 1.372 1.00 93.44 109 ASN A CA 1
ATOM 854 C C . ASN A 1 109 ? -0.966 12.948 0.860 1.00 93.44 109 ASN A C 1
ATOM 856 O O . ASN A 1 109 ? -1.592 11.974 0.440 1.00 93.44 109 ASN A O 1
ATOM 860 N N . GLU A 1 110 ? 0.355 12.910 1.022 1.00 93.94 110 GLU A N 1
ATOM 861 C CA . GLU A 1 110 ? 1.130 11.673 0.922 1.00 93.94 110 GLU A CA 1
ATOM 862 C C . GLU A 1 110 ? 0.786 10.721 2.084 1.00 93.94 110 GLU A C 1
ATOM 864 O O . GLU A 1 110 ? 0.668 11.150 3.240 1.00 93.94 110 GLU A O 1
ATOM 869 N N . VAL A 1 111 ? 0.659 9.422 1.802 1.00 91.00 111 VAL A N 1
ATOM 870 C CA . VAL A 1 111 ? 0.475 8.373 2.816 1.00 91.00 111 VAL A CA 1
ATOM 871 C C . VAL A 1 111 ? 1.721 7.489 2.919 1.00 91.00 111 VAL A C 1
ATOM 873 O O . VAL A 1 111 ? 2.349 7.182 1.906 1.00 91.00 111 VAL A O 1
ATOM 876 N N . PRO A 1 112 ? 2.107 7.060 4.136 1.00 88.19 112 PRO A N 1
ATOM 877 C CA . PRO A 1 112 ? 3.383 6.378 4.348 1.00 88.19 112 PRO A CA 1
ATOM 878 C C . PRO A 1 112 ? 3.406 4.935 3.821 1.00 88.19 112 PRO A C 1
ATOM 880 O O . PRO A 1 112 ? 4.469 4.440 3.459 1.00 88.19 112 PRO A O 1
ATOM 883 N N . LEU A 1 113 ? 2.246 4.269 3.763 1.00 85.69 113 LEU A N 1
ATOM 884 C CA . LEU A 1 113 ? 2.105 2.880 3.332 1.00 85.69 113 LEU A CA 1
ATOM 885 C C . LEU A 1 113 ? 0.714 2.651 2.742 1.00 85.69 113 LEU A C 1
ATOM 887 O O . LEU A 1 113 ? -0.287 3.020 3.359 1.00 85.69 113 LEU A O 1
ATOM 891 N N . CYS A 1 114 ? 0.653 1.993 1.584 1.00 86.12 114 CYS A N 1
ATOM 892 C CA . CYS A 1 114 ? -0.603 1.608 0.949 1.00 86.12 114 CYS A CA 1
ATOM 893 C C . CYS A 1 114 ? -0.520 0.202 0.332 1.00 86.12 114 CYS A C 1
ATOM 895 O O . CYS A 1 114 ? 0.168 -0.027 -0.666 1.00 86.12 114 CYS A O 1
ATOM 897 N N . GLY A 1 115 ? -1.228 -0.755 0.943 1.00 84.75 115 GLY A N 1
ATOM 898 C CA . GLY A 1 115 ? -1.139 -2.178 0.610 1.00 84.75 115 GLY A CA 1
ATOM 899 C C . GLY A 1 115 ? -1.594 -2.512 -0.810 1.00 84.75 115 GLY A C 1
ATOM 900 O O . GLY A 1 115 ? -0.826 -3.055 -1.605 1.00 84.75 115 GLY A O 1
ATOM 901 N N . HIS A 1 116 ? -2.831 -2.147 -1.152 1.00 82.81 116 HIS A N 1
ATOM 902 C CA . HIS A 1 116 ? -3.411 -2.427 -2.469 1.00 82.81 116 HIS A CA 1
ATOM 903 C C . HIS A 1 116 ? -2.679 -1.693 -3.591 1.00 82.81 116 HIS A C 1
ATOM 905 O O . HIS A 1 116 ? -2.464 -2.268 -4.653 1.00 82.81 116 HIS A O 1
ATOM 911 N N . ALA A 1 117 ? -2.221 -0.464 -3.347 1.00 85.31 117 ALA A N 1
ATOM 912 C CA . ALA A 1 117 ? -1.432 0.278 -4.322 1.00 85.31 117 ALA A CA 1
ATOM 913 C C . ALA A 1 117 ? -0.052 -0.355 -4.568 1.00 85.31 117 ALA A C 1
ATOM 915 O O . ALA A 1 117 ? 0.430 -0.368 -5.703 1.00 85.31 117 ALA A 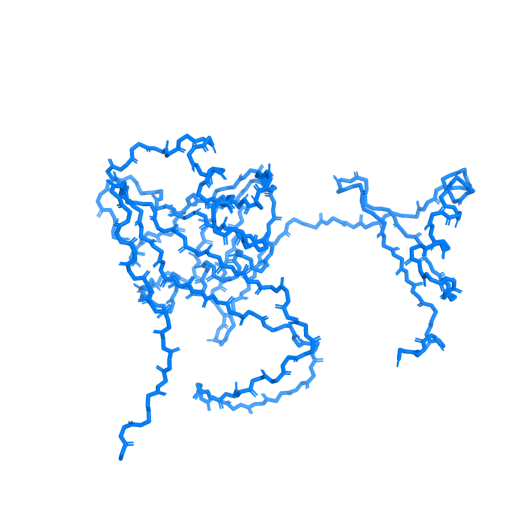O 1
ATOM 916 N N . THR A 1 118 ? 0.572 -0.926 -3.531 1.00 90.25 118 THR A N 1
ATOM 917 C CA . THR A 1 118 ? 1.818 -1.703 -3.668 1.00 90.25 118 THR A CA 1
ATOM 918 C C . THR A 1 118 ? 1.587 -2.963 -4.501 1.00 90.25 118 THR A C 1
ATOM 920 O O . THR A 1 118 ? 2.360 -3.250 -5.418 1.00 90.25 118 THR A O 1
ATOM 923 N N . LEU A 1 119 ? 0.497 -3.690 -4.231 1.00 89.44 119 LEU A N 1
ATOM 924 C CA . LEU A 1 119 ? 0.118 -4.887 -4.986 1.00 89.44 119 LEU A CA 1
ATOM 925 C C . LEU A 1 119 ? -0.116 -4.559 -6.464 1.00 89.44 119 LEU A C 1
ATOM 927 O O . LEU A 1 119 ? 0.435 -5.216 -7.345 1.00 89.44 119 LEU A O 1
ATOM 931 N N . ALA A 1 120 ? -0.869 -3.491 -6.723 1.00 86.00 120 ALA A N 1
ATOM 932 C CA . ALA A 1 120 ? -1.146 -2.985 -8.057 1.00 86.00 120 ALA A CA 1
ATOM 933 C C . ALA A 1 120 ? 0.113 -2.619 -8.833 1.00 86.00 120 ALA A C 1
ATOM 935 O O . ALA A 1 120 ? 0.294 -3.068 -9.964 1.00 86.00 120 ALA A O 1
ATOM 936 N N . THR A 1 121 ? 0.996 -1.848 -8.202 1.00 89.75 121 THR A N 1
ATOM 937 C CA . THR A 1 121 ? 2.278 -1.448 -8.788 1.00 89.75 121 THR A CA 1
ATOM 938 C C . THR A 1 121 ? 3.111 -2.676 -9.142 1.00 89.75 121 THR A C 1
ATOM 940 O O . THR A 1 121 ? 3.620 -2.784 -10.256 1.00 89.75 121 THR A O 1
ATOM 943 N N . SER A 1 122 ? 3.185 -3.644 -8.226 1.00 91.25 122 SER A N 1
ATOM 944 C CA . SER A 1 122 ? 3.911 -4.901 -8.433 1.00 91.25 122 SER A CA 1
ATOM 945 C C . SER A 1 122 ? 3.341 -5.694 -9.606 1.00 91.25 122 SER A C 1
ATOM 947 O O . SER A 1 122 ? 4.096 -6.177 -10.445 1.00 91.25 122 SER A O 1
ATOM 949 N N . HIS A 1 123 ? 2.013 -5.785 -9.710 1.00 88.00 123 HIS A N 1
ATOM 950 C CA . HIS A 1 123 ? 1.353 -6.482 -10.808 1.00 88.00 123 HIS A CA 1
ATOM 951 C C . HIS A 1 123 ? 1.668 -5.844 -12.164 1.00 88.00 123 HIS A C 1
ATOM 953 O O . HIS A 1 123 ? 2.038 -6.551 -13.100 1.00 88.00 123 HIS A O 1
ATOM 959 N N .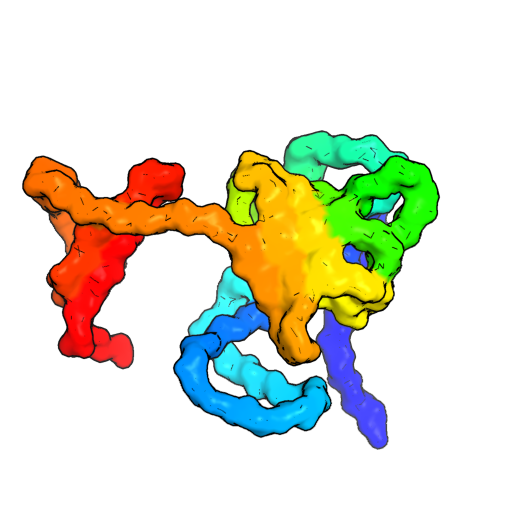 VAL A 1 124 ? 1.583 -4.514 -12.263 1.00 87.62 124 VAL A N 1
ATOM 960 C CA . VAL A 1 124 ? 1.892 -3.796 -13.507 1.00 87.62 124 VAL A CA 1
ATOM 961 C C . VAL A 1 124 ? 3.353 -3.990 -13.905 1.00 87.62 124 VAL A C 1
ATOM 963 O O . VAL A 1 124 ? 3.621 -4.316 -15.060 1.00 87.62 124 VAL A O 1
ATOM 966 N N . LEU A 1 125 ? 4.297 -3.857 -12.968 1.00 88.81 125 LEU A N 1
ATOM 967 C CA . LEU A 1 125 ? 5.720 -4.081 -13.241 1.00 88.81 125 LEU A CA 1
ATOM 968 C C . LEU A 1 125 ? 5.974 -5.514 -13.742 1.00 88.81 125 LEU A C 1
ATOM 970 O O . LEU A 1 125 ? 6.578 -5.704 -14.797 1.00 88.81 125 LEU A O 1
ATOM 974 N N . LEU A 1 126 ? 5.473 -6.519 -13.020 1.00 88.62 126 LEU A N 1
ATOM 975 C CA . LEU A 1 126 ? 5.741 -7.934 -13.287 1.00 88.62 126 LEU A CA 1
ATOM 976 C C . LEU A 1 126 ? 5.031 -8.473 -14.534 1.00 88.62 126 LEU A C 1
ATOM 978 O O . LEU A 1 126 ? 5.607 -9.299 -15.237 1.00 88.62 126 LEU A O 1
ATOM 982 N N . HIS A 1 127 ? 3.787 -8.063 -14.788 1.00 84.44 127 HIS A N 1
ATOM 983 C CA . HIS A 1 127 ? 2.938 -8.691 -15.807 1.00 84.44 127 HIS A CA 1
ATOM 984 C C . HIS A 1 127 ? 2.641 -7.790 -17.005 1.00 84.44 127 HIS A C 1
ATOM 986 O O . HIS A 1 127 ? 2.548 -8.296 -18.119 1.00 84.44 127 HIS A O 1
ATOM 992 N N . CYS A 1 128 ? 2.510 -6.475 -16.812 1.00 84.94 128 CYS A N 1
ATOM 993 C CA . CYS A 1 128 ? 2.193 -5.556 -17.911 1.00 84.94 128 CYS A CA 1
ATOM 994 C C . CYS A 1 128 ? 3.454 -4.993 -18.571 1.00 84.94 128 CYS A C 1
ATOM 996 O O . CYS A 1 128 ? 3.508 -4.862 -19.789 1.00 84.94 128 CYS A O 1
ATOM 998 N N . LEU A 1 129 ? 4.474 -4.670 -17.773 1.00 83.62 129 LEU A N 1
ATOM 999 C CA . LEU A 1 129 ? 5.745 -4.131 -18.265 1.00 83.62 129 LEU A CA 1
ATOM 1000 C C . LEU A 1 129 ? 6.798 -5.214 -18.523 1.00 83.62 129 LEU A C 1
ATOM 1002 O O . LEU A 1 129 ? 7.866 -4.904 -19.051 1.00 83.62 129 LEU A O 1
ATOM 1006 N N . GLY A 1 130 ? 6.484 -6.470 -18.194 1.00 87.06 130 GLY A N 1
ATOM 1007 C CA . GLY A 1 130 ? 7.325 -7.626 -18.490 1.00 87.06 130 GLY A CA 1
ATOM 1008 C C . GLY A 1 130 ? 8.596 -7.697 -17.649 1.00 87.06 130 GLY A C 1
ATOM 1009 O O . GLY A 1 130 ? 9.598 -8.223 -18.123 1.00 87.06 130 GLY A O 1
ATOM 1010 N N . ASN A 1 131 ? 8.584 -7.160 -16.425 1.00 91.56 131 ASN A N 1
ATOM 1011 C CA . ASN A 1 131 ? 9.726 -7.292 -15.530 1.00 91.56 131 ASN A CA 1
ATOM 1012 C C . ASN A 1 131 ? 9.959 -8.768 -15.166 1.00 91.56 131 ASN A C 1
ATOM 1014 O O . ASN A 1 131 ? 9.047 -9.483 -14.724 1.00 91.56 131 ASN A O 1
ATOM 1018 N N . SER A 1 132 ? 11.187 -9.233 -15.398 1.00 91.38 132 SER A N 1
ATOM 1019 C CA . SER A 1 132 ? 11.569 -10.639 -15.256 1.00 91.38 132 SER A CA 1
ATOM 1020 C C . SER A 1 132 ? 12.058 -11.002 -13.855 1.00 91.38 132 SER A C 1
ATOM 1022 O O . SER A 1 132 ? 12.292 -12.180 -13.587 1.00 91.38 132 SER A O 1
ATOM 1024 N N . ASN A 1 133 ? 12.207 -10.028 -12.953 1.00 92.75 133 ASN A N 1
ATOM 1025 C CA . ASN A 1 133 ? 12.657 -10.289 -11.593 1.00 92.75 133 ASN A CA 1
ATOM 1026 C C . ASN A 1 133 ? 11.622 -11.105 -10.810 1.00 92.75 133 ASN A C 1
ATOM 1028 O O . ASN A 1 133 ? 10.410 -10.916 -10.919 1.00 92.75 133 ASN A O 1
ATOM 1032 N N . THR A 1 134 ? 12.114 -12.002 -9.958 1.00 92.31 134 THR A N 1
ATOM 1033 C CA . THR A 1 134 ? 11.282 -12.762 -9.012 1.00 92.31 134 THR A CA 1
ATOM 1034 C C . THR A 1 134 ? 10.941 -11.952 -7.761 1.00 92.31 134 THR A C 1
ATOM 1036 O O . THR A 1 134 ? 10.005 -12.290 -7.035 1.00 92.31 134 THR A O 1
ATOM 1039 N N . ARG A 1 135 ? 11.685 -10.869 -7.509 1.00 94.44 135 ARG A N 1
ATOM 1040 C CA . ARG A 1 135 ? 11.541 -9.989 -6.351 1.00 94.44 135 ARG A CA 1
ATOM 1041 C C . ARG A 1 135 ? 11.702 -8.533 -6.776 1.00 94.44 135 ARG A C 1
ATOM 1043 O O . ARG A 1 135 ? 12.681 -8.196 -7.429 1.00 94.44 135 ARG A O 1
ATOM 1050 N N . LEU A 1 136 ? 10.773 -7.686 -6.349 1.00 94.62 136 LEU A N 1
ATOM 1051 C CA . LEU A 1 136 ? 10.843 -6.233 -6.483 1.00 94.62 136 LEU A CA 1
ATOM 1052 C C . LEU A 1 136 ? 11.018 -5.612 -5.099 1.00 94.62 136 LEU A C 1
ATOM 1054 O O . LEU A 1 136 ? 10.380 -6.040 -4.133 1.00 94.62 136 LEU A O 1
ATOM 1058 N N . LYS A 1 137 ? 11.876 -4.601 -5.006 1.00 95.38 137 LYS A N 1
ATOM 1059 C CA . LYS A 1 137 ? 12.098 -3.794 -3.806 1.00 95.38 137 LYS A CA 1
ATOM 1060 C C . LYS A 1 137 ? 11.600 -2.382 -4.064 1.00 95.38 137 LYS A C 1
ATOM 1062 O O . LYS A 1 137 ? 11.986 -1.759 -5.051 1.00 95.38 137 LYS A O 1
ATOM 1067 N N . PHE A 1 138 ? 10.784 -1.873 -3.156 1.00 93.94 138 PHE A N 1
ATOM 1068 C CA . PHE A 1 138 ? 10.261 -0.517 -3.211 1.00 93.94 138 PHE A CA 1
ATOM 1069 C C . PHE A 1 138 ? 10.846 0.303 -2.071 1.00 93.94 138 PHE A C 1
ATOM 1071 O O . PHE A 1 138 ? 10.632 -0.039 -0.912 1.00 93.94 138 PHE A O 1
ATOM 1078 N N . GLU A 1 139 ? 11.555 1.381 -2.384 1.00 93.38 139 GLU A N 1
ATOM 1079 C CA . GLU A 1 139 ? 11.967 2.384 -1.406 1.00 93.38 139 GLU A CA 1
ATOM 1080 C C . GLU A 1 139 ? 10.815 3.364 -1.183 1.00 93.38 139 GLU A C 1
ATOM 1082 O O . GLU A 1 139 ? 10.326 4.000 -2.122 1.00 93.38 139 GLU A O 1
ATOM 1087 N N . THR A 1 140 ? 10.359 3.448 0.067 1.00 92.44 140 THR A N 1
ATOM 1088 C CA . THR A 1 140 ? 9.148 4.176 0.465 1.00 92.44 140 THR A CA 1
ATOM 1089 C C . THR A 1 140 ? 9.403 4.971 1.744 1.00 92.44 140 THR A C 1
ATOM 1091 O O . THR A 1 140 ? 10.415 4.783 2.422 1.00 92.44 140 THR A O 1
ATOM 1094 N N . LYS A 1 141 ? 8.451 5.823 2.138 1.00 89.12 141 LYS A N 1
ATOM 1095 C CA . LYS A 1 141 ? 8.513 6.573 3.405 1.00 89.12 141 LYS A CA 1
ATOM 1096 C C . LYS A 1 141 ? 8.483 5.672 4.647 1.00 89.12 141 LYS A C 1
ATOM 1098 O O . LYS A 1 141 ? 8.967 6.070 5.701 1.00 89.12 141 LYS A O 1
ATOM 1103 N N . SER A 1 142 ? 7.940 4.460 4.524 1.00 87.69 142 SER A N 1
ATOM 1104 C CA . SER A 1 142 ? 7.923 3.438 5.578 1.00 87.69 142 SER A CA 1
ATOM 1105 C C . SER A 1 142 ? 9.099 2.456 5.499 1.00 87.69 142 SER A C 1
ATOM 1107 O O . SER A 1 142 ? 9.071 1.423 6.164 1.00 87.69 142 SER A O 1
ATOM 1109 N N . GLY A 1 143 ? 10.134 2.771 4.713 1.00 91.00 143 GLY A N 1
ATOM 1110 C CA . GLY A 1 143 ? 11.280 1.897 4.471 1.00 91.00 143 GLY A CA 1
ATOM 1111 C C . GLY A 1 143 ? 11.087 0.996 3.253 1.00 91.00 143 GLY A C 1
ATOM 1112 O O . GLY A 1 143 ? 10.190 1.211 2.431 1.00 91.00 143 GLY A O 1
ATOM 1113 N N . THR A 1 144 ? 11.957 -0.001 3.111 1.00 93.94 144 THR A N 1
ATOM 1114 C CA . THR A 1 144 ? 11.932 -0.898 1.955 1.00 93.94 144 THR A CA 1
ATOM 1115 C C . THR A 1 144 ? 10.804 -1.922 2.082 1.00 93.94 144 THR A C 1
ATOM 1117 O O . THR A 1 144 ? 10.784 -2.720 3.019 1.00 93.94 144 THR A O 1
ATOM 1120 N N . LEU A 1 145 ? 9.896 -1.943 1.108 1.00 93.62 145 LEU A N 1
ATOM 1121 C CA . LEU A 1 145 ? 8.889 -2.992 0.954 1.00 93.62 145 LEU A CA 1
ATOM 1122 C C . LEU A 1 145 ? 9.314 -3.987 -0.118 1.00 93.62 145 LEU A C 1
ATOM 1124 O O . LEU A 1 145 ? 10.026 -3.637 -1.061 1.00 93.62 145 LEU A O 1
ATOM 1128 N N . VAL A 1 146 ? 8.845 -5.225 -0.002 1.00 94.44 146 VAL A N 1
ATOM 1129 C CA . VAL A 1 146 ? 9.183 -6.283 -0.951 1.00 94.44 146 VAL A CA 1
ATOM 1130 C C . VAL A 1 146 ? 7.918 -6.895 -1.527 1.00 94.44 146 VAL A C 1
ATOM 1132 O O . VAL A 1 146 ? 7.028 -7.305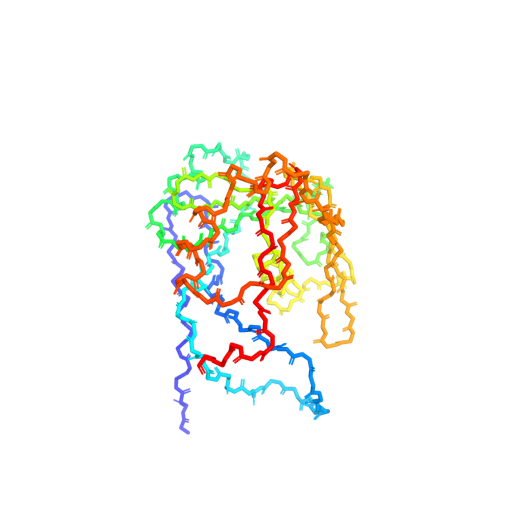 -0.785 1.00 94.44 146 VAL A O 1
ATOM 1135 N N . ALA A 1 147 ? 7.895 -7.028 -2.852 1.00 93.88 147 ALA A N 1
ATOM 1136 C CA . ALA A 1 147 ? 6.971 -7.904 -3.555 1.00 93.88 147 ALA A CA 1
ATOM 1137 C C . ALA A 1 147 ? 7.720 -9.098 -4.154 1.00 93.88 147 ALA A C 1
ATOM 1139 O O . ALA A 1 147 ? 8.765 -8.933 -4.786 1.00 93.88 147 ALA A O 1
ATOM 1140 N N . ARG A 1 148 ? 7.192 -10.306 -3.965 1.00 92.19 148 ARG A N 1
ATOM 1141 C CA . ARG A 1 148 ? 7.731 -11.551 -4.524 1.00 92.19 148 ARG A CA 1
ATOM 1142 C C . ARG A 1 148 ? 6.703 -12.191 -5.440 1.00 92.19 148 ARG A C 1
ATOM 1144 O O . ARG A 1 148 ? 5.523 -12.247 -5.099 1.00 92.19 148 ARG A O 1
ATOM 1151 N N . ARG A 1 149 ? 7.161 -12.685 -6.586 1.00 87.06 149 ARG A N 1
ATOM 1152 C CA . ARG A 1 149 ? 6.363 -13.560 -7.445 1.00 87.06 149 ARG A CA 1
ATOM 1153 C C . ARG A 1 149 ? 6.321 -14.948 -6.806 1.00 87.06 149 ARG A C 1
ATOM 1155 O O . ARG A 1 149 ? 7.369 -15.465 -6.426 1.00 87.06 149 ARG A O 1
ATOM 1162 N N . ASP A 1 150 ? 5.131 -15.521 -6.708 1.00 84.06 150 ASP A N 1
ATOM 1163 C CA . ASP A 1 150 ? 4.911 -16.877 -6.207 1.00 84.06 150 ASP A CA 1
ATOM 1164 C C . ASP A 1 150 ? 3.825 -17.540 -7.051 1.00 84.06 150 ASP A C 1
ATOM 1166 O O . ASP A 1 150 ? 2.669 -17.147 -6.953 1.00 84.06 150 ASP A O 1
ATOM 1170 N N . ASP A 1 151 ? 4.205 -18.464 -7.935 1.00 78.81 151 ASP A N 1
ATOM 1171 C CA . ASP A 1 151 ? 3.347 -19.155 -8.909 1.00 78.81 151 ASP A CA 1
ATOM 1172 C C . ASP A 1 151 ? 2.298 -18.276 -9.622 1.00 78.81 151 ASP A C 1
ATOM 1174 O O . ASP A 1 151 ? 2.512 -17.824 -10.752 1.00 78.81 151 ASP A O 1
ATOM 1178 N N . HIS A 1 152 ? 1.131 -18.062 -9.007 1.00 78.62 152 HIS A N 1
ATOM 1179 C CA . HIS A 1 152 ? -0.007 -17.307 -9.564 1.00 78.62 152 HIS A CA 1
ATOM 1180 C C . HIS A 1 152 ? -0.376 -16.065 -8.746 1.00 78.62 152 HIS A C 1
ATOM 1182 O O . HIS A 1 152 ? -1.386 -15.415 -9.015 1.00 78.62 152 HIS A O 1
ATOM 1188 N N . CYS A 1 153 ? 0.444 -15.738 -7.757 1.00 83.25 153 CYS A N 1
ATOM 1189 C CA . CYS A 1 153 ? 0.216 -14.715 -6.759 1.00 83.25 153 CYS A CA 1
ATOM 1190 C C . CYS A 1 153 ? 1.420 -13.771 -6.649 1.00 83.25 153 CYS A C 1
ATOM 1192 O O . CYS A 1 153 ? 2.540 -14.045 -7.089 1.00 83.25 153 CYS A O 1
ATOM 1194 N N . ILE A 1 154 ? 1.162 -12.626 -6.025 1.00 84.94 154 ILE A N 1
ATOM 1195 C CA . ILE A 1 154 ? 2.190 -11.689 -5.584 1.00 84.94 154 ILE A CA 1
ATOM 1196 C C . ILE A 1 154 ? 2.119 -11.654 -4.063 1.00 84.94 154 ILE A C 1
ATOM 1198 O O . ILE A 1 154 ? 1.075 -11.325 -3.498 1.00 84.94 154 ILE A O 1
ATOM 1202 N N . ILE A 1 155 ? 3.226 -11.988 -3.408 1.00 88.75 155 ILE A N 1
ATOM 1203 C CA . ILE A 1 155 ? 3.357 -11.932 -1.952 1.00 88.75 155 ILE A CA 1
ATOM 1204 C C . ILE A 1 155 ? 4.000 -10.602 -1.580 1.00 88.75 155 ILE A C 1
ATOM 1206 O O . ILE A 1 155 ? 5.063 -10.263 -2.102 1.00 88.75 155 ILE A O 1
ATOM 1210 N N . LEU A 1 156 ? 3.365 -9.864 -0.670 1.00 89.06 156 LEU A N 1
ATOM 1211 C CA . LEU A 1 156 ? 3.896 -8.617 -0.127 1.00 89.06 156 LEU A CA 1
ATOM 1212 C C . LEU A 1 156 ? 4.407 -8.832 1.296 1.00 89.06 156 LEU A C 1
ATOM 1214 O O . LEU A 1 156 ? 3.674 -9.328 2.150 1.00 89.06 156 LEU A O 1
ATOM 1218 N N . ASP A 1 157 ? 5.641 -8.407 1.547 1.00 85.69 157 ASP A N 1
ATOM 1219 C CA . ASP A 1 157 ? 6.230 -8.385 2.882 1.00 85.69 157 ASP A CA 1
ATOM 1220 C C . ASP A 1 157 ? 6.038 -6.976 3.476 1.00 85.69 157 ASP A C 1
ATOM 1222 O O . ASP A 1 157 ? 6.684 -6.016 3.048 1.00 85.69 157 ASP A O 1
ATOM 1226 N N . PHE A 1 158 ? 5.129 -6.847 4.450 1.00 81.62 158 PHE A N 1
ATOM 1227 C CA . PHE A 1 158 ? 4.861 -5.601 5.177 1.00 81.62 158 PHE A CA 1
ATOM 1228 C C . PHE A 1 158 ? 5.345 -5.674 6.629 1.00 81.62 158 PHE A C 1
ATOM 1230 O O . PHE A 1 158 ? 5.362 -6.759 7.216 1.00 81.62 158 PHE A O 1
ATOM 1237 N N . PRO A 1 159 ? 5.690 -4.528 7.244 1.00 77.19 159 PRO A N 1
ATOM 1238 C CA . PRO A 1 159 ? 6.009 -4.489 8.662 1.00 77.19 159 PRO A CA 1
ATOM 1239 C C . PRO A 1 159 ? 4.807 -4.946 9.495 1.00 77.19 159 PRO A C 1
ATOM 1241 O O . PRO A 1 159 ? 3.688 -4.450 9.334 1.00 77.19 159 PRO A O 1
ATOM 1244 N N . ALA A 1 160 ? 5.051 -5.886 10.409 1.00 79.50 160 ALA A N 1
ATOM 1245 C CA . ALA A 1 160 ? 4.056 -6.297 11.385 1.00 79.50 160 ALA A CA 1
ATOM 1246 C C . ALA A 1 160 ? 3.758 -5.136 12.341 1.00 79.50 160 ALA A C 1
ATOM 1248 O O . ALA A 1 160 ? 4.657 -4.439 12.808 1.00 79.50 160 ALA A O 1
ATOM 1249 N N . ASN A 1 161 ? 2.481 -4.944 12.644 1.00 78.75 161 ASN A N 1
ATOM 1250 C CA . ASN A 1 161 ? 2.020 -3.909 13.556 1.00 78.75 161 ASN A CA 1
ATOM 1251 C C . ASN A 1 161 ? 0.928 -4.500 14.460 1.00 78.75 161 ASN A C 1
ATOM 1253 O O . ASN A 1 161 ? -0.262 -4.253 14.230 1.00 78.75 161 ASN A O 1
ATOM 1257 N N . PRO A 1 162 ? 1.321 -5.372 15.407 1.00 83.25 162 PRO A N 1
ATOM 1258 C CA . PRO A 1 162 ? 0.378 -6.071 16.263 1.00 83.25 162 PRO A CA 1
ATOM 1259 C C . PRO A 1 162 ? -0.352 -5.062 17.157 1.00 83.25 162 PRO A C 1
ATOM 1261 O O . PRO A 1 162 ? 0.290 -4.191 17.746 1.00 83.25 162 PRO A O 1
ATOM 1264 N N . PRO A 1 163 ? -1.686 -5.135 17.247 1.00 90.19 163 PRO A N 1
ATOM 1265 C CA . PRO A 1 163 ? -2.435 -4.255 18.122 1.00 90.19 163 PRO A CA 1
ATOM 1266 C C . PRO A 1 163 ? -2.371 -4.753 19.575 1.00 90.19 163 PRO A C 1
ATOM 1268 O O . PRO A 1 163 ? -2.279 -5.952 19.839 1.00 90.19 163 PRO A O 1
ATOM 1271 N N . GLU A 1 164 ? -2.449 -3.819 20.514 1.00 94.12 164 GLU A N 1
ATOM 1272 C CA . GLU A 1 164 ? -2.398 -4.046 21.958 1.00 94.12 164 GLU A CA 1
ATOM 1273 C C . GLU A 1 164 ? -3.782 -3.866 22.591 1.00 94.12 164 GLU A C 1
ATOM 1275 O O . GLU A 1 164 ? -4.657 -3.201 22.034 1.00 94.12 164 GLU A O 1
ATOM 1280 N N . THR A 1 165 ? -3.987 -4.429 23.780 1.00 96.31 165 THR A N 1
ATOM 1281 C CA . THR A 1 165 ? -5.183 -4.149 24.583 1.00 96.31 165 THR A CA 1
ATOM 1282 C C . THR A 1 165 ? -5.177 -2.709 25.080 1.00 96.31 165 THR A C 1
ATOM 1284 O O . THR A 1 165 ? -4.128 -2.173 25.444 1.00 96.31 165 THR A O 1
ATOM 1287 N N . LEU A 1 166 ? -6.359 -2.099 25.131 1.00 94.50 166 LEU A N 1
ATOM 1288 C CA . LEU A 1 166 ? -6.541 -0.808 25.783 1.00 94.50 166 LEU A CA 1
ATOM 1289 C C . LEU A 1 166 ? -6.323 -0.936 27.299 1.00 94.50 166 LEU A C 1
ATOM 1291 O O . LEU A 1 166 ? -6.584 -1.976 27.902 1.00 94.50 166 LEU A O 1
ATOM 1295 N N . THR A 1 167 ? -5.849 0.138 27.923 1.00 96.19 167 THR A N 1
ATOM 1296 C CA . THR A 1 167 ? -5.898 0.296 29.383 1.00 96.19 167 THR A CA 1
ATOM 1297 C C . THR A 1 167 ? -7.325 0.644 29.836 1.00 96.19 167 THR A C 1
ATOM 1299 O O . THR A 1 167 ? -8.074 1.237 29.058 1.00 96.19 167 THR A O 1
ATOM 1302 N N . PRO A 1 168 ? -7.709 0.397 31.105 1.00 95.69 168 PRO A N 1
ATOM 1303 C CA . PRO A 1 168 ? -9.053 0.738 31.597 1.00 95.69 168 PRO A CA 1
ATOM 1304 C C . PRO A 1 168 ? -9.430 2.223 31.427 1.00 95.69 168 PRO A C 1
ATOM 1306 O O . PRO A 1 168 ? -10.589 2.569 31.185 1.00 95.69 168 PRO A O 1
ATOM 1309 N N . ALA A 1 169 ? -8.442 3.117 31.528 1.00 96.06 169 ALA A N 1
ATOM 1310 C CA . ALA A 1 169 ? -8.634 4.544 31.291 1.00 96.06 169 ALA A CA 1
ATOM 1311 C C . ALA A 1 169 ? -8.924 4.845 29.809 1.00 96.06 169 ALA A C 1
ATOM 1313 O O . ALA A 1 169 ? -9.862 5.582 29.507 1.00 96.06 169 ALA A O 1
ATOM 1314 N N . GLU A 1 170 ? -8.164 4.241 28.885 1.00 95.06 170 GLU A N 1
ATOM 1315 C CA . GLU A 1 170 ? -8.394 4.374 27.440 1.00 95.06 170 GLU A CA 1
ATOM 1316 C C . GLU A 1 170 ? -9.754 3.779 27.033 1.00 95.06 170 GLU A C 1
ATOM 1318 O O . GLU A 1 170 ? -10.472 4.397 26.250 1.00 95.06 170 GLU A O 1
ATOM 1323 N N . GLU A 1 171 ? -10.151 2.628 27.590 1.00 94.00 171 GLU A N 1
ATOM 1324 C CA . GLU A 1 171 ? -11.473 2.026 27.349 1.00 94.00 171 GLU A CA 1
ATOM 1325 C C . GLU A 1 171 ? -12.605 2.971 27.749 1.00 94.00 171 GLU A C 1
ATOM 1327 O O . GLU A 1 171 ? -13.537 3.194 26.974 1.00 94.00 171 GLU A O 1
ATOM 1332 N N . THR A 1 172 ? -12.495 3.578 28.933 1.00 94.62 172 THR A N 1
ATOM 1333 C CA . THR A 1 172 ? -13.485 4.541 29.425 1.00 94.62 172 THR A CA 1
ATOM 1334 C C . THR A 1 172 ? -13.570 5.749 28.492 1.00 94.62 172 THR A C 1
ATOM 1336 O O . THR A 1 172 ? -14.661 6.121 28.058 1.00 94.62 172 THR A O 1
ATOM 1339 N N . GLN A 1 173 ? -12.420 6.324 28.127 1.00 94.69 173 GLN A N 1
ATOM 1340 C CA . GLN A 1 173 ? -12.337 7.512 27.277 1.00 94.69 173 GLN A CA 1
ATOM 1341 C C . GLN A 1 173 ? -12.855 7.269 25.849 1.00 94.69 173 GLN A C 1
ATOM 1343 O O . GLN A 1 173 ? -13.433 8.170 25.242 1.00 94.69 173 GLN A O 1
ATOM 1348 N N . LEU A 1 174 ? -12.641 6.073 25.297 1.00 92.75 174 LEU A N 1
ATOM 1349 C CA . LEU A 1 174 ? -12.980 5.740 23.909 1.00 92.75 174 LEU A CA 1
ATOM 1350 C C . LEU A 1 174 ? -14.350 5.067 23.754 1.00 92.75 174 LEU A C 1
ATOM 1352 O O . LEU A 1 174 ? -14.799 4.875 22.623 1.00 92.75 174 LEU A O 1
ATOM 1356 N N . SER A 1 175 ? -15.019 4.723 24.856 1.00 91.88 175 SER A N 1
ATOM 1357 C CA . SER A 1 175 ? -16.280 3.970 24.868 1.00 91.88 175 SER A CA 1
ATOM 1358 C C . SER A 1 175 ? -17.368 4.570 23.965 1.00 91.88 175 SER A C 1
ATOM 1360 O O . SER A 1 175 ? -17.917 3.869 23.111 1.00 91.88 175 SER A O 1
ATOM 1362 N N . GLU A 1 176 ? -17.637 5.873 24.086 1.00 92.88 176 GLU A N 1
ATOM 1363 C CA . GLU A 1 176 ? -18.625 6.579 23.257 1.00 92.88 176 GLU A CA 1
ATOM 1364 C C . GLU A 1 176 ? -18.229 6.597 21.775 1.00 92.88 176 GLU A C 1
ATOM 1366 O O . GLU A 1 176 ? -19.052 6.312 20.905 1.00 92.88 176 GLU A O 1
ATOM 1371 N N . LEU A 1 177 ? -16.951 6.845 21.467 1.00 90.56 177 LEU A N 1
ATOM 1372 C CA . LEU A 1 177 ? -16.464 6.842 20.086 1.00 90.56 177 LEU A CA 1
ATOM 1373 C C . LEU A 1 177 ? -16.637 5.464 19.436 1.00 90.56 177 LEU A C 1
ATOM 1375 O O . LEU A 1 177 ? -17.106 5.375 18.303 1.00 90.56 177 LEU A O 1
ATOM 1379 N N . VAL A 1 178 ? -16.284 4.392 20.152 1.00 91.38 178 VAL A N 1
ATOM 1380 C CA . VAL A 1 178 ? -16.438 3.012 19.671 1.00 91.38 178 VAL A CA 1
ATOM 1381 C C . VAL A 1 178 ? -17.908 2.689 19.427 1.00 91.38 178 VAL A C 1
ATOM 1383 O O . VAL A 1 178 ? -18.235 2.116 18.390 1.00 91.38 178 VAL A O 1
ATOM 1386 N N . LYS A 1 179 ? -18.795 3.093 20.340 1.00 91.44 179 LYS A N 1
ATOM 1387 C CA . LYS A 1 179 ? -20.242 2.881 20.223 1.00 91.44 179 LYS A CA 1
ATOM 1388 C C . LYS A 1 179 ? -20.838 3.599 19.011 1.00 91.44 179 LYS A C 1
ATOM 1390 O O . LYS A 1 179 ? -21.645 3.013 18.291 1.00 91.44 179 LYS A O 1
ATOM 1395 N N . VAL A 1 180 ? -20.432 4.845 18.766 1.00 92.00 180 VAL A N 1
ATOM 1396 C CA . VAL A 1 180 ? -20.860 5.612 17.586 1.00 92.00 180 VAL A CA 1
ATOM 1397 C C . VAL A 1 180 ? -20.307 4.981 16.307 1.00 92.00 180 VAL A C 1
ATOM 1399 O O . VAL A 1 180 ? -21.065 4.737 15.370 1.00 92.00 180 VAL A O 1
ATOM 1402 N N . ALA A 1 181 ? -19.012 4.654 16.272 1.00 88.12 181 ALA A N 1
ATOM 1403 C CA . ALA A 1 181 ? -18.356 4.080 15.097 1.00 88.12 181 ALA A CA 1
ATOM 1404 C C . ALA A 1 181 ? -18.879 2.681 14.733 1.00 88.12 181 ALA A C 1
ATOM 1406 O O . ALA A 1 181 ? -18.925 2.331 13.555 1.00 88.12 181 ALA A O 1
ATOM 1407 N N . SER A 1 182 ? -19.292 1.881 15.722 1.00 86.75 182 SER A N 1
ATOM 1408 C CA . SER A 1 182 ? -19.908 0.572 15.486 1.00 86.75 182 SER A CA 1
ATOM 1409 C C . SER A 1 182 ? -21.389 0.658 15.109 1.00 86.75 182 SER A C 1
ATOM 1411 O O . SER A 1 182 ? -21.991 -0.376 14.825 1.00 86.75 182 SER A O 1
ATOM 1413 N N . GLY A 1 183 ? -22.000 1.849 15.125 1.00 88.88 183 GLY A N 1
ATOM 1414 C CA . GLY A 1 183 ? -23.439 2.013 14.911 1.00 88.88 183 GLY A CA 1
ATOM 1415 C C . GLY A 1 183 ? -24.281 1.332 15.995 1.00 88.88 183 GLY A C 1
ATOM 1416 O O . GLY A 1 183 ? -25.373 0.848 15.711 1.00 88.88 183 GLY A O 1
ATOM 1417 N N . GLY A 1 184 ? -23.755 1.225 17.220 1.00 85.50 184 GLY A N 1
ATOM 1418 C CA . GLY A 1 184 ? -24.405 0.520 18.326 1.00 85.50 184 GLY A CA 1
ATOM 1419 C C . GLY A 1 184 ? -24.347 -1.009 18.243 1.00 85.50 184 GLY A C 1
ATOM 1420 O O . GLY A 1 184 ? -24.934 -1.677 19.094 1.00 85.50 184 GLY A O 1
ATOM 1421 N N . LEU A 1 185 ? -23.639 -1.582 17.261 1.00 89.25 185 LEU A N 1
ATOM 1422 C CA . LEU A 1 185 ? -23.423 -3.027 17.186 1.00 89.25 185 LEU A CA 1
ATOM 1423 C C . LEU A 1 185 ? -22.622 -3.526 18.391 1.00 89.25 185 LEU A C 1
ATOM 1425 O O . LEU A 1 185 ? -21.746 -2.828 18.910 1.00 89.25 185 LEU A O 1
ATOM 1429 N N . LEU A 1 186 ? -22.900 -4.767 18.796 1.00 90.62 186 LEU A N 1
ATOM 1430 C CA . LEU A 1 186 ? -22.236 -5.398 19.929 1.00 90.62 186 LEU A CA 1
ATOM 1431 C C . LEU A 1 186 ? -20.747 -5.599 19.619 1.00 90.62 186 LEU A C 1
ATOM 1433 O O . LEU A 1 186 ? -20.384 -6.284 18.658 1.00 90.62 186 LEU A O 1
ATOM 1437 N N . VAL A 1 187 ? -19.885 -5.006 20.443 1.00 91.94 187 VAL A N 1
ATOM 1438 C CA . VAL A 1 187 ? -18.425 -5.095 20.329 1.00 91.94 187 VAL A CA 1
ATOM 1439 C C . VAL A 1 187 ? -17.911 -6.148 21.306 1.00 91.94 187 VAL A C 1
ATOM 1441 O O . VAL A 1 187 ? -18.253 -6.133 22.481 1.00 91.94 187 VAL A O 1
ATOM 1444 N N . SER A 1 188 ? -17.091 -7.070 20.807 1.00 91.25 188 SER A N 1
ATOM 1445 C CA . SER A 1 188 ? -16.471 -8.144 21.597 1.00 91.25 188 SER A CA 1
ATOM 1446 C C . SER A 1 188 ? -15.066 -7.797 22.082 1.00 91.25 188 SER A C 1
ATOM 1448 O O . SER A 1 188 ? -14.639 -8.287 23.121 1.00 91.25 188 SER A O 1
ATOM 1450 N N . GLN A 1 189 ? -14.333 -6.976 21.327 1.00 91.69 189 GLN A N 1
ATOM 1451 C CA . GLN A 1 189 ? -12.969 -6.589 21.667 1.00 91.69 189 GLN A CA 1
ATOM 1452 C C . GLN A 1 189 ? -12.604 -5.280 20.973 1.00 91.69 189 GLN A C 1
ATOM 1454 O O . GLN A 1 189 ? -12.985 -5.058 19.820 1.00 91.69 189 GLN A O 1
ATOM 1459 N N . VAL A 1 190 ? -11.821 -4.446 21.652 1.00 91.12 190 VAL A N 1
ATOM 1460 C CA . VAL A 1 190 ? -11.177 -3.273 21.060 1.00 91.12 190 VAL A CA 1
ATOM 1461 C C . VAL A 1 190 ? -9.687 -3.357 21.345 1.00 91.12 190 VAL A C 1
ATOM 1463 O O . VAL A 1 190 ? -9.280 -3.540 22.489 1.00 91.12 190 VAL A O 1
ATOM 1466 N N . LEU A 1 191 ? -8.879 -3.241 20.298 1.00 91.56 191 LEU A N 1
ATOM 1467 C CA . LEU A 1 191 ? -7.426 -3.177 20.395 1.00 91.56 191 LEU A CA 1
ATOM 1468 C C . LEU A 1 191 ? -6.924 -1.881 19.756 1.00 91.56 191 LEU A C 1
ATOM 1470 O O . LEU A 1 191 ? -7.597 -1.301 18.902 1.00 91.56 191 LEU A O 1
ATOM 1474 N N . ILE A 1 192 ? -5.729 -1.438 20.133 1.00 90.44 192 ILE A N 1
ATOM 1475 C CA . ILE A 1 192 ? -5.089 -0.237 19.599 1.00 90.44 192 ILE A CA 1
ATOM 1476 C C . ILE A 1 192 ? -3.748 -0.573 18.961 1.00 90.44 192 ILE A C 1
ATOM 1478 O O . ILE A 1 192 ? -2.894 -1.216 19.559 1.00 90.44 192 ILE A O 1
ATOM 1482 N N . SER A 1 193 ? -3.521 -0.086 17.745 1.00 86.94 193 SER A N 1
ATOM 1483 C CA . SER A 1 193 ? -2.168 0.012 17.205 1.00 86.94 193 SER A CA 1
ATOM 1484 C C . SER A 1 193 ? -1.615 1.389 17.542 1.00 86.94 193 SER A C 1
ATOM 1486 O O . SER A 1 193 ? -2.031 2.389 16.951 1.00 86.94 193 SER A O 1
ATOM 1488 N N . ARG A 1 194 ? -0.645 1.449 18.456 1.00 87.50 194 ARG A N 1
ATOM 1489 C CA . ARG A 1 194 ? -0.000 2.712 18.846 1.00 87.50 194 ARG A CA 1
ATOM 1490 C C . ARG A 1 194 ? 0.767 3.336 17.679 1.00 87.50 194 ARG A C 1
ATOM 1492 O O . ARG A 1 194 ? 0.682 4.541 17.466 1.00 87.50 194 ARG A O 1
ATOM 1499 N N . THR A 1 195 ? 1.401 2.502 16.854 1.00 80.94 195 THR A N 1
ATOM 1500 C CA . THR A 1 195 ? 2.145 2.912 15.653 1.00 80.94 195 THR A CA 1
ATOM 1501 C C . THR A 1 195 ? 1.267 3.638 14.637 1.00 80.94 195 THR A C 1
ATOM 1503 O O . THR A 1 195 ? 1.635 4.696 14.136 1.00 80.94 195 THR A O 1
ATOM 1506 N N . THR A 1 196 ? 0.089 3.088 14.325 1.00 79.69 196 THR A N 1
ATOM 1507 C CA . THR A 1 196 ? -0.809 3.682 13.313 1.00 79.69 196 THR A CA 1
ATOM 1508 C C . THR A 1 196 ? -1.878 4.588 13.903 1.00 79.69 196 THR A C 1
ATOM 1510 O O . THR A 1 196 ? -2.588 5.249 13.147 1.00 79.69 196 THR A O 1
ATOM 1513 N N . ARG A 1 197 ? -1.996 4.623 15.236 1.00 86.75 197 ARG A N 1
ATOM 1514 C CA . ARG A 1 197 ? -3.062 5.307 15.981 1.00 86.75 197 ARG A CA 1
ATOM 1515 C C . ARG A 1 197 ? -4.462 4.898 15.509 1.00 86.75 197 ARG A C 1
ATOM 1517 O O . ARG A 1 197 ? -5.372 5.719 15.444 1.00 86.75 197 ARG A O 1
ATOM 1524 N N . LYS A 1 198 ? -4.622 3.619 15.158 1.00 85.31 198 LYS A N 1
ATOM 1525 C CA . LYS A 1 198 ? -5.891 3.024 14.719 1.00 85.31 198 LYS A CA 1
ATOM 1526 C C . LYS A 1 198 ? -6.441 2.091 15.789 1.00 85.31 198 LYS A C 1
ATOM 1528 O O . LYS A 1 198 ? -5.677 1.385 16.450 1.00 85.31 198 LYS A O 1
ATOM 1533 N N . LEU A 1 199 ? -7.766 2.062 15.899 1.00 90.12 199 LEU A N 1
ATOM 1534 C CA . LEU A 1 199 ? -8.493 1.086 16.702 1.00 90.12 199 LEU A CA 1
ATOM 1535 C C . LEU A 1 199 ? -8.920 -0.091 15.826 1.00 90.12 199 LEU A C 1
ATOM 1537 O O . LEU A 1 199 ? -9.445 0.097 14.729 1.00 90.12 199 LEU A O 1
ATOM 1541 N N . LEU A 1 200 ? -8.715 -1.300 16.334 1.00 90.50 200 LEU A N 1
ATOM 1542 C CA . LEU A 1 200 ? -9.278 -2.523 15.789 1.00 90.50 200 LEU A CA 1
ATOM 1543 C C . LEU A 1 200 ? -10.488 -2.901 16.640 1.00 90.50 200 LEU A C 1
ATOM 1545 O O . LEU A 1 200 ? -10.341 -3.312 17.789 1.00 90.50 200 LEU A O 1
ATOM 1549 N N . VAL A 1 201 ? -11.680 -2.746 16.069 1.00 91.50 201 VAL A N 1
ATOM 1550 C CA . VAL A 1 201 ? -12.947 -3.053 16.738 1.00 91.50 201 VAL A CA 1
ATOM 1551 C C . VAL A 1 201 ? -13.465 -4.385 16.212 1.00 91.50 201 VAL A C 1
ATOM 1553 O O . VAL A 1 201 ? -13.861 -4.499 15.052 1.00 91.50 201 VAL A O 1
ATOM 1556 N N . ARG A 1 202 ? -13.468 -5.405 17.068 1.00 90.69 202 ARG A N 1
ATOM 1557 C CA . ARG A 1 202 ? -14.021 -6.720 16.753 1.00 90.69 202 ARG A CA 1
ATOM 1558 C C . ARG A 1 202 ? -15.484 -6.762 17.164 1.00 90.69 202 ARG A C 1
ATOM 1560 O O . ARG A 1 202 ? -15.804 -6.789 18.354 1.00 90.69 202 ARG A O 1
ATOM 1567 N N . LEU A 1 203 ? -16.375 -6.830 16.186 1.00 91.12 203 LEU A N 1
ATOM 1568 C CA . LEU A 1 203 ? -17.796 -7.052 16.439 1.00 91.12 203 LEU A CA 1
ATOM 1569 C C . LEU A 1 203 ? -18.038 -8.470 16.966 1.00 91.12 203 LEU A C 1
ATOM 1571 O O . LEU A 1 203 ? -17.315 -9.409 16.625 1.00 91.12 203 LEU A O 1
ATOM 1575 N N . HIS A 1 204 ? -19.042 -8.616 17.825 1.00 92.19 204 HIS A N 1
ATOM 1576 C CA . HIS A 1 204 ? -19.462 -9.917 18.321 1.00 92.19 204 HIS A CA 1
ATOM 1577 C C . HIS A 1 204 ? -19.981 -10.785 17.157 1.00 92.19 204 HIS A C 1
ATOM 1579 O O . HIS A 1 204 ? -20.654 -10.252 16.273 1.00 92.19 204 HIS A O 1
ATOM 1585 N N . PRO A 1 205 ? -19.732 -12.110 17.139 1.00 87.88 205 PRO A N 1
ATOM 1586 C CA . PRO A 1 205 ? -20.151 -12.982 16.034 1.00 87.88 205 PRO A CA 1
ATOM 1587 C C . PRO A 1 205 ? -21.659 -12.998 15.749 1.00 87.88 205 PRO A C 1
ATOM 1589 O O . PRO A 1 205 ? -22.070 -13.359 14.654 1.00 87.88 205 PRO A O 1
ATOM 1592 N N . SER A 1 206 ? -22.490 -12.605 16.719 1.00 89.88 206 SER A N 1
ATOM 1593 C CA . SER A 1 206 ? -23.943 -12.484 16.535 1.00 89.88 206 SER A CA 1
ATOM 1594 C C . SER A 1 206 ? -24.362 -11.273 15.694 1.00 89.88 206 SER A C 1
ATOM 1596 O O . SER A 1 206 ? -25.530 -11.169 15.334 1.00 89.88 206 SER A O 1
ATOM 1598 N N . CYS A 1 207 ? -23.453 -10.335 15.416 1.00 83.62 207 CYS A N 1
ATOM 1599 C CA . CYS A 1 207 ? -23.722 -9.183 14.565 1.00 83.62 207 CYS A CA 1
ATOM 1600 C C . CYS A 1 207 ? -23.739 -9.631 13.096 1.00 83.62 207 CYS A C 1
ATOM 1602 O O . CYS A 1 207 ? -22.698 -9.707 12.447 1.00 83.62 207 CYS A O 1
ATOM 1604 N N . THR A 1 208 ? -24.923 -9.928 12.566 1.00 70.75 208 THR A N 1
ATOM 1605 C CA . THR A 1 208 ? -25.135 -10.200 11.139 1.00 70.75 208 THR A CA 1
ATOM 1606 C C . THR A 1 208 ? -25.349 -8.887 10.387 1.00 70.75 208 THR A C 1
ATOM 1608 O O . THR A 1 208 ? -26.160 -8.067 10.818 1.00 70.75 208 THR A O 1
ATOM 1611 N N . ARG A 1 209 ? -24.611 -8.680 9.290 1.00 57.25 209 ARG A N 1
ATOM 1612 C CA . ARG A 1 209 ? -24.829 -7.573 8.342 1.00 57.25 209 ARG A CA 1
ATOM 1613 C C . ARG A 1 209 ? -25.978 -7.865 7.389 1.00 57.25 209 ARG A C 1
ATOM 1615 O O . ARG A 1 209 ? -26.102 -9.040 6.984 1.00 57.25 209 ARG A O 1
#

pLDDT: mean 72.97, std 24.24, range [19.55, 96.31]

Sequence (209 aa):
MPSFVLFVCFSLSLPCQLTILSYVKYSFLDTGALHGHPCGRQFSSRSPDLLLGLIRLDNKAPMLDEKTLQQVASELNLSETAYVAPLAEGKASWQECDRFSLRWFTPTNEVPLCGHATLATSHVLLHCLGNSNTRLKFETKSGTLVARRDDHCIILDFPANPPETLTPAEETQLSELVKVASGGLLVSQVLISRTTRKLLVRLHPSCTR

Foldseek 3Di:
DDDDDDQPLPQPPDVDQKGFDGKDDDDDDDDDDDDDDDDDDDDDDPDDAQIETEIEDEPPDDPDDQVVVLCVLLVVQHQKYKYKYAPDPPDDDLQAGQEIEIWMYHNHGTDQDDDVNVQVVVCCSVPVVPRPDQKHWYQTSVGIKIWGDDPPGIDTDDDDQDWAADDPVRCVVCVVVLCVVVVNAAWDGWTARPVVRDIDTHGDPPDDD

Radius of gyration: 20.29 Å; chains: 1; bounding box: 48×44×66 Å

Organism: Portunus trituberculatus (NCBI:txid210409)